Protein AF-A0A2T0QUG2-F1 (afdb_monomer)

Solvent-accessible surface area (backbone atoms only — not comparable to full-atom values): 11241 Å² total; per-residue (Å²): 122,69,72,63,56,52,55,52,49,52,50,51,52,54,43,52,52,50,13,52,53,50,7,47,55,50,29,53,58,55,69,72,46,97,63,80,81,54,68,71,57,54,54,50,51,52,50,52,26,56,75,70,70,45,58,83,54,71,43,77,72,49,44,53,53,51,48,46,51,48,48,20,52,52,41,17,50,52,46,36,54,31,54,54,49,47,50,57,48,51,55,50,41,55,51,23,66,72,66,78,45,80,74,71,78,79,57,68,65,41,54,49,48,51,51,49,51,50,39,49,54,24,41,52,51,22,47,55,57,48,53,64,53,68,76,44,96,69,82,76,56,68,66,61,55,49,54,50,52,51,55,35,60,77,67,70,66,79,90,65,93,66,57,65,64,55,48,53,54,50,50,50,54,51,51,37,53,50,40,23,50,53,46,30,50,51,51,52,52,48,52,53,49,53,51,50,52,57,54,61,76,73,110

Radius of gyration: 23.04 Å; Cα contacts (8 Å, |Δi|>4): 105; chains: 1; bounding box: 72×36×63 Å

Secondary structure (DSSP, 8-state):
-HHHHHHHHHHHHHHHHHHHHHHHHHHHHHHTS--PPPHHHHHHHHHHHHHHT-GGG-SHHHHHHHHHHHHHHHHHHHHHHHHHHHHHHHHHHHHHHHTTPPPPPPPHHHHHHHHHHHHHHHHHHHHHHHHHHHTS-----HHHHHHHHHHHHHTT----TTHHHHHHHHHHHHHHHHHHHHHHHHHHHHHHHHHHHHHHTT-

Mean predicted aligned error: 13.48 Å

Sequence (203 aa):
MKKQHVLSAVFIVTSVVGSVIGGWYLACLFGLLPLEMPRCVDLFIRLALSVTGNDELANPDDMEILALLLYWAVATLLIAVTLFGYKRWLVRYRTAKKNDEAIPKLPLLVKFDVCLLALLVSADLGWWLLSLFLTYPYKIPGAVRAAFGFCQSVRGKWGGADRCDDLGFFALNLYWAIATLCVGALLILCCISASRILLRKMS

pLDDT: mean 72.55, std 10.37, range [43.94, 94.12]

Foldseek 3Di:
DPPVVVVVVVLLVCQLVVLLVQLLVVLVVVVPDPDDDDPVLLVVVCVVCVVVVNNVCNDPVSSVVVSSVVSSVVSSVLSSVLSVQVVVLVVQQVVCVVVVHDRDDRPPSNVVSVLVVQLVVQLVVLVVVLVVVVVDPDDDDVVLVVVVVVVVVVVVDDDDPCVPVVSVVSSSVVSSVVSSVVSSVVVVVVVVVVVVVVVVVVD

Structure (mmCIF, N/CA/C/O backbone):
data_AF-A0A2T0QUG2-F1
#
_entry.id   AF-A0A2T0QUG2-F1
#
loop_
_atom_site.group_PDB
_atom_site.id
_atom_site.type_symbol
_atom_site.label_atom_id
_atom_site.label_alt_id
_atom_site.label_comp_id
_atom_site.label_asym_id
_atom_site.label_entity_id
_atom_site.label_seq_id
_atom_site.pdbx_PDB_ins_code
_atom_site.Cartn_x
_atom_site.Cartn_y
_atom_site.Cartn_z
_atom_site.occupancy
_atom_site.B_iso_or_equiv
_atom_site.auth_seq_id
_atom_site.auth_comp_id
_atom_site.auth_asym_id
_atom_site.auth_atom_id
_atom_site.pdbx_PDB_model_num
ATOM 1 N N . MET A 1 1 ? -34.404 -0.018 13.519 1.00 53.59 1 MET A N 1
ATOM 2 C CA . MET A 1 1 ? -33.618 -0.673 12.442 1.00 53.59 1 MET A CA 1
ATOM 3 C C . MET A 1 1 ? -32.883 0.282 11.484 1.00 53.59 1 MET A C 1
ATOM 5 O O . MET A 1 1 ? -31.790 -0.071 11.075 1.00 53.59 1 MET A O 1
ATOM 9 N N . LYS A 1 2 ? -33.358 1.499 11.152 1.00 65.00 2 LYS A N 1
ATOM 10 C CA . LYS A 1 2 ? -32.704 2.362 10.128 1.00 65.00 2 LYS A CA 1
ATOM 11 C C . LYS A 1 2 ? -31.285 2.885 10.456 1.00 65.00 2 LYS A C 1
ATOM 13 O O . LYS A 1 2 ? -30.446 2.934 9.564 1.00 65.00 2 LYS A O 1
ATOM 18 N N . LYS A 1 3 ? -30.974 3.234 11.713 1.00 72.94 3 LYS A N 1
ATOM 19 C CA . LYS A 1 3 ? -29.682 3.875 12.070 1.00 72.94 3 LYS A CA 1
ATOM 20 C C . LYS A 1 3 ? -28.449 2.982 11.848 1.00 72.94 3 LYS A C 1
ATOM 22 O O . LYS A 1 3 ? -27.399 3.484 11.468 1.00 72.94 3 LYS A O 1
ATOM 27 N N . GLN A 1 4 ? -28.569 1.669 12.049 1.00 73.62 4 GLN A N 1
ATOM 28 C CA . GLN A 1 4 ? -27.431 0.744 11.964 1.00 73.62 4 GLN A CA 1
ATOM 29 C C . GLN A 1 4 ? -27.005 0.462 10.512 1.00 73.62 4 GLN A C 1
ATOM 31 O O . GLN A 1 4 ? -25.812 0.355 10.232 1.00 73.62 4 GLN A O 1
ATOM 36 N N . HIS A 1 5 ? -27.963 0.422 9.579 1.00 76.56 5 HIS A N 1
ATOM 37 C CA . HIS A 1 5 ? -27.676 0.292 8.147 1.00 76.56 5 HIS A CA 1
ATOM 38 C C . HIS A 1 5 ? -27.023 1.555 7.581 1.00 76.56 5 HIS A C 1
ATOM 40 O O . HIS A 1 5 ? -26.037 1.444 6.859 1.00 76.56 5 HIS A O 1
ATOM 46 N N . VAL A 1 6 ? -27.498 2.741 7.981 1.00 78.62 6 VAL A N 1
ATOM 47 C CA . VAL A 1 6 ? -26.889 4.023 7.583 1.00 78.62 6 VAL A CA 1
ATOM 48 C C . VAL A 1 6 ? -25.446 4.116 8.080 1.00 78.62 6 VAL A C 1
ATOM 50 O O . VAL A 1 6 ? -24.552 4.424 7.299 1.00 78.62 6 VAL A O 1
ATOM 53 N N . LEU A 1 7 ? -25.184 3.764 9.343 1.00 77.06 7 LEU A N 1
ATOM 54 C CA . LEU A 1 7 ? -23.825 3.789 9.892 1.00 77.06 7 LEU A CA 1
ATOM 55 C C . LEU A 1 7 ? -22.884 2.813 9.165 1.00 77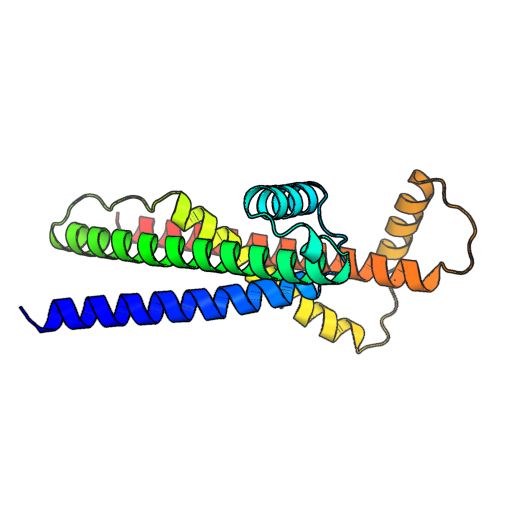.06 7 LEU A C 1
ATOM 57 O O . LEU A 1 7 ? -21.715 3.117 8.935 1.00 77.06 7 LEU A O 1
ATOM 61 N N . SER A 1 8 ? -23.388 1.632 8.788 1.00 75.44 8 SER A N 1
ATOM 62 C CA . SER A 1 8 ? -22.590 0.663 8.036 1.00 75.44 8 SER A CA 1
ATOM 63 C C . SER A 1 8 ? -22.314 1.130 6.607 1.00 75.44 8 SER A C 1
ATOM 65 O O . SER A 1 8 ? -21.198 0.929 6.135 1.00 75.44 8 SER A O 1
ATOM 67 N N . ALA A 1 9 ? -23.288 1.761 5.946 1.00 77.31 9 ALA A N 1
ATOM 68 C CA . A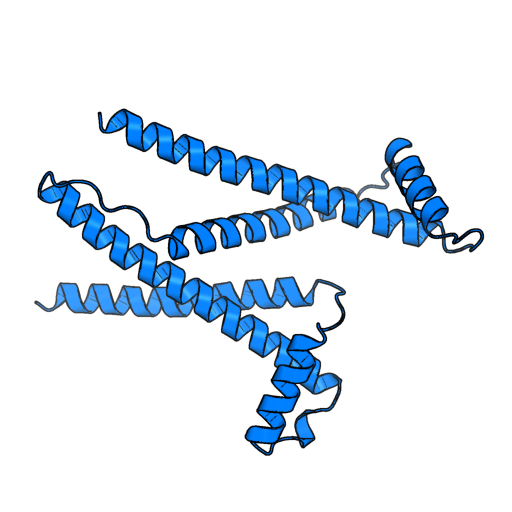LA A 1 9 ? -23.125 2.310 4.604 1.00 77.31 9 ALA A CA 1
ATOM 69 C C . ALA A 1 9 ? -22.101 3.451 4.589 1.00 77.31 9 ALA A C 1
ATOM 71 O O . ALA A 1 9 ? -21.166 3.409 3.796 1.00 77.31 9 ALA A O 1
ATOM 72 N N . VAL A 1 10 ? -22.203 4.401 5.527 1.00 80.12 10 VAL A N 1
ATOM 73 C CA . VAL A 1 10 ? -21.223 5.489 5.682 1.00 80.12 10 VAL A CA 1
ATOM 74 C C . VAL A 1 10 ? -19.824 4.922 5.888 1.00 80.12 10 VAL A C 1
ATOM 76 O O . VAL A 1 10 ? -18.903 5.318 5.189 1.00 80.12 10 VAL A O 1
ATOM 79 N N . PHE A 1 11 ? -19.663 3.931 6.770 1.00 76.31 11 PHE A N 1
ATOM 80 C CA . PHE A 1 11 ? -18.359 3.306 6.978 1.00 76.31 11 PHE A CA 1
ATOM 81 C C . PHE A 1 11 ? -17.799 2.665 5.702 1.00 76.31 11 PHE A C 1
ATOM 83 O O . PHE A 1 11 ? -16.606 2.790 5.436 1.00 76.31 11 PHE A O 1
ATOM 90 N N . ILE A 1 12 ? -18.634 1.957 4.931 1.00 77.19 12 ILE A N 1
ATOM 91 C CA . ILE A 1 12 ? -18.207 1.338 3.669 1.00 77.19 12 ILE A CA 1
ATOM 92 C C . ILE A 1 12 ? -17.729 2.420 2.705 1.00 77.19 12 ILE A C 1
ATOM 94 O O . ILE A 1 12 ? -16.622 2.311 2.192 1.00 77.19 12 ILE A O 1
ATOM 98 N N . VAL A 1 13 ? -18.512 3.486 2.529 1.00 78.06 13 VAL A N 1
ATOM 99 C CA . VAL A 1 13 ? -18.155 4.601 1.647 1.00 78.06 13 VAL A CA 1
ATOM 100 C C . VAL A 1 13 ? -16.850 5.252 2.100 1.00 78.06 13 VAL A C 1
ATOM 102 O O . VAL A 1 13 ? -15.927 5.366 1.303 1.00 78.06 13 VAL A O 1
ATOM 105 N N . THR A 1 14 ? -16.710 5.596 3.383 1.00 74.81 14 THR A N 1
ATOM 106 C CA . THR A 1 14 ? -15.469 6.178 3.916 1.00 74.81 14 THR A CA 1
ATOM 107 C C . THR A 1 14 ? -14.274 5.236 3.763 1.00 74.81 14 THR A C 1
ATOM 109 O O . THR A 1 14 ? -13.175 5.699 3.481 1.00 74.81 14 THR A O 1
ATOM 112 N N . SER A 1 15 ? -14.469 3.920 3.902 1.00 75.06 15 SER A N 1
ATOM 113 C CA . SER A 1 15 ? -13.388 2.939 3.728 1.00 75.06 15 SER A CA 1
ATOM 114 C C . SER A 1 15 ? -12.960 2.812 2.273 1.00 75.06 15 SER A C 1
ATOM 116 O O . SER A 1 15 ? -11.768 2.733 2.006 1.00 75.06 15 SER A O 1
ATOM 118 N N . VAL A 1 16 ? -13.913 2.812 1.339 1.00 77.81 16 VAL A N 1
ATOM 119 C CA . VAL A 1 16 ? -13.632 2.774 -0.102 1.00 77.81 16 VAL A CA 1
ATOM 120 C C . VAL A 1 16 ? -12.912 4.050 -0.521 1.00 77.81 16 VAL A C 1
ATOM 122 O O . VAL A 1 16 ? -11.852 3.975 -1.128 1.00 77.81 16 VAL A O 1
ATOM 125 N N . VAL A 1 17 ? -13.428 5.215 -0.126 1.00 76.81 17 VAL A N 1
ATOM 126 C CA . VAL A 1 17 ? -12.800 6.509 -0.421 1.00 76.81 17 VAL A CA 1
ATOM 127 C C . VAL A 1 17 ? -11.401 6.589 0.196 1.00 76.81 17 VAL A C 1
ATOM 129 O O . VAL A 1 17 ? -10.449 6.954 -0.487 1.00 76.81 17 VAL A O 1
ATOM 132 N N . GLY A 1 18 ? -11.246 6.187 1.460 1.00 73.31 18 GLY A N 1
ATOM 133 C CA . GLY A 1 18 ? -9.948 6.162 2.135 1.00 73.31 18 GLY A CA 1
ATOM 134 C C . GLY A 1 18 ? -8.955 5.191 1.492 1.00 73.31 18 GLY A C 1
ATOM 135 O O . GLY A 1 18 ? -7.779 5.517 1.374 1.00 73.31 18 GLY A O 1
ATOM 136 N N . SER A 1 19 ? -9.424 4.031 1.028 1.00 76.69 19 SER A N 1
ATOM 137 C CA . SER A 1 19 ? -8.619 3.058 0.285 1.00 76.69 19 SER A CA 1
ATOM 138 C C . SER A 1 19 ? -8.159 3.617 -1.059 1.00 76.69 19 SER A C 1
ATOM 140 O O . SER A 1 19 ? -6.973 3.533 -1.354 1.00 76.69 19 SER A O 1
ATOM 142 N N . VAL A 1 20 ? -9.054 4.248 -1.823 1.00 76.44 20 VAL A N 1
ATOM 143 C CA . VAL A 1 20 ? -8.751 4.879 -3.115 1.00 76.44 20 VAL A CA 1
ATOM 144 C C . VAL A 1 20 ? -7.692 5.973 -2.970 1.00 76.44 20 VAL A C 1
ATOM 146 O O . VAL A 1 20 ? -6.700 5.971 -3.699 1.00 76.44 20 VAL A O 1
ATOM 149 N N . ILE A 1 21 ? -7.870 6.867 -1.992 1.00 75.00 21 ILE A N 1
ATOM 150 C CA . ILE A 1 21 ? -6.927 7.958 -1.707 1.00 75.00 21 ILE A CA 1
ATOM 151 C C . ILE A 1 21 ? -5.591 7.400 -1.199 1.00 75.00 21 ILE A C 1
ATOM 153 O O . ILE A 1 21 ? -4.532 7.811 -1.667 1.00 75.00 21 ILE A O 1
ATOM 157 N N . GLY A 1 22 ? -5.625 6.445 -0.265 1.00 73.00 22 GLY A N 1
ATOM 158 C CA . GLY A 1 22 ? -4.416 5.829 0.283 1.00 73.00 22 GLY A CA 1
ATOM 159 C C . GLY A 1 22 ? -3.629 5.047 -0.767 1.00 73.00 22 GLY A C 1
ATOM 160 O O . GLY A 1 22 ? -2.406 5.143 -0.819 1.00 73.00 22 GLY A O 1
ATOM 161 N N . GLY A 1 23 ? -4.323 4.326 -1.649 1.00 74.81 23 GLY A N 1
ATOM 162 C CA . GLY A 1 23 ? -3.702 3.622 -2.763 1.00 74.81 23 GLY A CA 1
ATOM 163 C C . GLY A 1 23 ? -3.106 4.582 -3.786 1.00 74.81 23 GLY A C 1
ATOM 164 O O . GLY A 1 23 ? -2.030 4.301 -4.303 1.00 74.81 23 GLY A O 1
ATOM 165 N N . TRP A 1 24 ? -3.750 5.730 -4.040 1.00 77.75 24 TRP A N 1
ATOM 166 C CA . TRP A 1 24 ? -3.198 6.782 -4.904 1.00 77.75 24 TRP A CA 1
ATOM 167 C C . TRP A 1 24 ? -1.883 7.320 -4.350 1.00 77.75 24 TRP A C 1
ATOM 169 O O . TRP A 1 24 ? -0.888 7.367 -5.065 1.00 77.75 24 TRP A O 1
ATOM 179 N N . TYR A 1 25 ? -1.852 7.638 -3.055 1.00 73.88 25 TYR A N 1
ATOM 180 C CA . TYR A 1 25 ? -0.635 8.107 -2.398 1.00 73.88 25 TYR A CA 1
ATOM 181 C C . TYR A 1 25 ? 0.494 7.069 -2.473 1.00 73.88 25 TYR A C 1
ATOM 183 O O . TYR A 1 25 ? 1.625 7.415 -2.805 1.00 73.88 25 TYR A O 1
ATOM 191 N N . LEU A 1 26 ? 0.175 5.788 -2.242 1.00 71.75 26 LEU A N 1
ATOM 192 C CA . LEU A 1 26 ? 1.125 4.685 -2.416 1.00 71.75 26 LEU A CA 1
ATOM 193 C C . LEU A 1 26 ? 1.665 4.618 -3.848 1.00 71.75 26 LEU A C 1
ATOM 195 O O . LEU A 1 26 ? 2.870 4.496 -4.036 1.00 71.75 26 LEU A O 1
ATOM 199 N N . ALA A 1 27 ? 0.788 4.686 -4.849 1.00 76.25 27 ALA A N 1
ATOM 200 C CA . ALA A 1 27 ? 1.179 4.593 -6.251 1.00 76.25 27 ALA A CA 1
ATOM 201 C C . ALA A 1 27 ? 2.087 5.760 -6.663 1.00 76.25 27 ALA A C 1
ATOM 203 O O . ALA A 1 27 ? 3.117 5.532 -7.290 1.00 76.25 27 ALA A O 1
ATOM 204 N N . CYS A 1 28 ? 1.771 6.989 -6.240 1.00 74.50 28 CYS A N 1
ATOM 205 C CA . CYS A 1 28 ? 2.643 8.145 -6.452 1.00 74.50 28 CYS A CA 1
ATOM 206 C C . CYS A 1 28 ? 4.010 7.961 -5.784 1.00 74.50 28 CYS A C 1
ATOM 208 O O . CYS A 1 28 ? 5.029 8.277 -6.388 1.00 74.50 28 CYS A O 1
ATOM 210 N N . LEU A 1 29 ? 4.042 7.416 -4.565 1.00 70.25 29 LEU A N 1
ATOM 211 C CA . LEU A 1 29 ? 5.291 7.131 -3.861 1.00 70.25 29 LEU A CA 1
ATOM 212 C C . LEU A 1 29 ? 6.143 6.092 -4.603 1.00 70.25 29 LEU A C 1
ATOM 214 O O . LEU A 1 29 ? 7.357 6.247 -4.688 1.00 70.25 29 LEU A O 1
ATOM 218 N N . PHE A 1 30 ? 5.512 5.074 -5.194 1.00 70.62 30 PHE A N 1
ATOM 219 C CA . PHE A 1 30 ? 6.199 4.119 -6.064 1.00 70.62 30 PHE A CA 1
ATOM 220 C C . PHE A 1 30 ? 6.713 4.757 -7.358 1.00 70.62 30 PHE A C 1
ATOM 222 O O . PHE A 1 30 ? 7.826 4.445 -7.765 1.00 70.62 30 PHE A O 1
ATOM 229 N N . GLY A 1 31 ? 5.957 5.675 -7.967 1.00 71.06 31 GLY A N 1
ATOM 230 C CA . GLY A 1 31 ? 6.384 6.399 -9.171 1.00 71.06 31 GLY A CA 1
ATOM 231 C C . GLY A 1 31 ? 7.568 7.349 -8.951 1.00 71.06 31 GLY A C 1
ATOM 232 O O . GLY A 1 31 ? 8.259 7.698 -9.900 1.00 71.06 31 GLY A O 1
ATOM 233 N N . LEU A 1 32 ? 7.839 7.755 -7.706 1.00 70.00 32 LEU A N 1
ATOM 234 C CA . LEU A 1 32 ? 9.012 8.567 -7.357 1.00 70.00 32 LEU A CA 1
ATOM 235 C C . LEU A 1 32 ? 10.297 7.740 -7.202 1.00 70.00 32 LEU A C 1
ATOM 237 O O . LEU A 1 32 ? 11.387 8.311 -7.136 1.00 70.00 32 LEU A O 1
ATOM 241 N N . LEU A 1 33 ? 10.191 6.412 -7.115 1.00 66.19 33 LEU A N 1
ATOM 242 C CA . LEU A 1 33 ? 11.354 5.539 -7.024 1.00 66.19 33 LEU A CA 1
ATOM 243 C C . LEU A 1 33 ? 11.908 5.304 -8.439 1.00 66.19 33 LEU A C 1
ATOM 245 O O . LEU A 1 33 ? 11.167 4.822 -9.293 1.00 66.19 33 LEU A O 1
ATOM 249 N N . PRO A 1 34 ? 13.203 5.572 -8.702 1.00 64.06 34 PRO A N 1
ATOM 250 C CA . PRO A 1 34 ? 13.837 5.312 -9.995 1.00 64.06 34 PRO A CA 1
ATOM 251 C C . PRO A 1 34 ? 14.133 3.811 -10.145 1.00 64.06 34 PRO A C 1
ATOM 253 O O . PRO A 1 34 ? 15.285 3.380 -10.204 1.00 64.06 34 PRO A O 1
ATOM 256 N N . LEU A 1 35 ? 13.084 2.995 -10.106 1.00 67.31 35 LEU A N 1
ATOM 257 C CA . LEU A 1 35 ? 13.148 1.549 -10.236 1.00 67.31 35 LEU A CA 1
ATOM 258 C C . LEU A 1 35 ? 12.623 1.161 -11.611 1.00 67.31 35 LEU A C 1
ATOM 260 O O . LEU A 1 35 ? 11.492 1.480 -11.966 1.00 67.31 35 LEU A O 1
ATOM 264 N N . GLU A 1 36 ? 13.438 0.428 -12.366 1.00 75.94 36 GLU A N 1
ATOM 265 C CA . GLU A 1 36 ? 12.964 -0.231 -13.579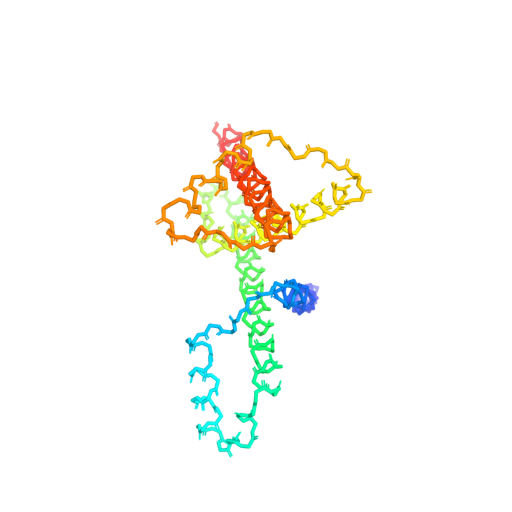 1.00 75.94 36 GLU A CA 1
ATOM 266 C C . GLU A 1 36 ? 11.804 -1.176 -13.244 1.00 75.94 36 GLU A C 1
ATOM 268 O O . GLU A 1 36 ? 11.799 -1.854 -12.207 1.00 75.94 36 GLU A O 1
ATOM 273 N N . MET A 1 37 ? 10.817 -1.230 -14.140 1.00 79.88 37 MET A N 1
ATOM 274 C CA . MET A 1 37 ? 9.642 -2.070 -13.966 1.00 79.88 37 MET A CA 1
ATOM 275 C C . MET A 1 37 ? 10.052 -3.543 -13.784 1.00 79.88 37 MET A C 1
ATOM 277 O O . MET A 1 37 ? 10.747 -4.103 -14.637 1.00 79.88 37 MET A O 1
ATOM 281 N N . PRO A 1 38 ? 9.623 -4.220 -12.702 1.00 76.25 38 PRO A N 1
ATOM 282 C CA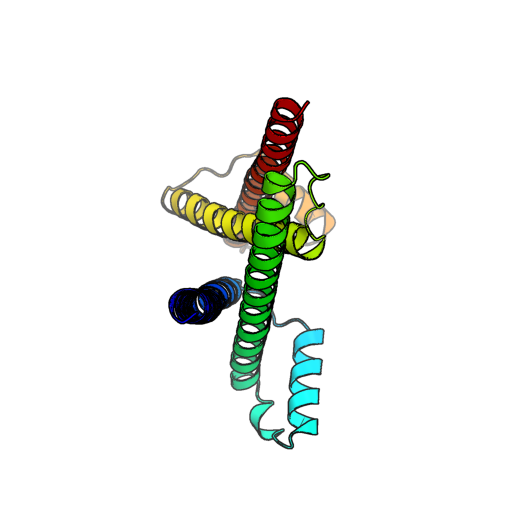 . PRO A 1 38 ? 9.959 -5.617 -12.484 1.00 76.25 38 PRO A CA 1
ATOM 283 C C . PRO A 1 38 ? 9.475 -6.501 -13.638 1.00 76.25 38 PRO A C 1
ATOM 285 O O . PRO A 1 38 ? 8.313 -6.443 -14.038 1.00 76.25 38 PRO A O 1
ATOM 288 N N . ARG A 1 39 ? 10.338 -7.411 -14.104 1.00 76.38 39 ARG A N 1
ATOM 289 C CA . ARG A 1 39 ? 10.042 -8.347 -15.209 1.00 76.38 39 ARG A CA 1
ATOM 290 C C . ARG A 1 39 ? 8.741 -9.137 -15.029 1.00 76.38 39 ARG A C 1
ATOM 292 O O . ARG A 1 39 ? 8.053 -9.431 -15.998 1.00 76.38 39 ARG A O 1
ATOM 299 N N . CYS A 1 40 ? 8.402 -9.494 -13.790 1.00 65.44 40 CYS A N 1
ATOM 300 C CA . CYS A 1 40 ? 7.170 -10.223 -13.486 1.00 65.44 40 CYS A CA 1
ATOM 301 C C . CYS A 1 40 ? 5.914 -9.383 -13.762 1.00 65.44 40 CYS A C 1
ATOM 303 O O . CYS A 1 40 ? 4.905 -9.925 -14.201 1.00 65.44 40 CYS A O 1
ATOM 305 N N . VAL A 1 41 ? 5.981 -8.074 -13.502 1.00 80.00 41 VAL A N 1
ATOM 306 C CA . VAL A 1 41 ? 4.879 -7.133 -13.739 1.00 80.00 41 VAL A CA 1
ATOM 307 C C . VAL A 1 41 ? 4.704 -6.904 -15.239 1.00 80.00 41 VAL A C 1
ATOM 309 O O . VAL A 1 41 ? 3.581 -6.968 -15.725 1.00 80.00 41 VAL A O 1
ATOM 312 N N . ASP A 1 42 ? 5.808 -6.764 -15.980 1.00 85.31 42 ASP A N 1
ATOM 313 C CA . ASP A 1 42 ? 5.801 -6.670 -17.450 1.00 85.31 42 ASP A CA 1
ATOM 314 C C . ASP A 1 42 ? 5.099 -7.861 -18.097 1.00 85.31 42 ASP A C 1
ATOM 316 O O . ASP A 1 42 ? 4.135 -7.696 -18.843 1.00 85.31 42 ASP A O 1
ATOM 320 N N . LEU A 1 43 ? 5.528 -9.074 -17.740 1.00 84.94 43 LEU A N 1
ATOM 321 C CA . LEU A 1 43 ? 4.934 -10.303 -18.257 1.00 84.94 43 LEU A CA 1
ATOM 322 C C . LEU A 1 43 ? 3.451 -10.421 -17.899 1.00 84.94 43 LEU A C 1
ATOM 324 O O . LEU A 1 43 ? 2.658 -10.853 -18.732 1.00 84.94 43 LEU A O 1
ATOM 328 N N . PHE A 1 44 ? 3.067 -10.035 -16.680 1.00 87.38 44 PHE A N 1
ATOM 329 C CA . PHE A 1 44 ? 1.673 -10.080 -16.247 1.00 87.38 44 PHE A CA 1
ATOM 330 C C . PHE A 1 44 ? 0.791 -9.116 -17.047 1.00 87.38 44 PHE A C 1
ATOM 332 O O . PHE A 1 44 ? -0.272 -9.521 -17.513 1.00 87.38 44 PHE A O 1
ATOM 339 N N . ILE A 1 45 ? 1.231 -7.869 -17.243 1.00 89.38 45 ILE A N 1
ATOM 340 C CA . ILE A 1 45 ? 0.475 -6.868 -18.007 1.00 89.38 45 ILE A CA 1
ATOM 341 C C . ILE A 1 45 ? 0.374 -7.295 -19.471 1.00 89.38 45 ILE A C 1
ATOM 343 O O . ILE A 1 45 ? -0.726 -7.315 -20.011 1.00 89.38 45 ILE A O 1
ATOM 347 N N . ARG A 1 46 ? 1.474 -7.737 -20.094 1.00 91.75 46 ARG A N 1
ATOM 348 C CA . ARG A 1 46 ? 1.456 -8.247 -21.478 1.00 91.75 46 ARG A CA 1
ATOM 349 C C . ARG A 1 46 ? 0.525 -9.445 -21.643 1.00 91.75 46 ARG A C 1
ATOM 351 O O . ARG A 1 46 ? -0.177 -9.538 -22.641 1.00 91.75 46 ARG A O 1
ATOM 358 N N . LEU A 1 47 ? 0.487 -10.347 -20.662 1.00 89.81 47 LEU A N 1
ATOM 359 C CA . LEU A 1 47 ? -0.442 -11.476 -20.668 1.00 89.81 47 LEU A CA 1
ATOM 360 C C . LEU A 1 47 ? -1.896 -11.019 -20.496 1.00 89.81 47 LEU A C 1
ATOM 362 O O . LEU A 1 47 ? -2.785 -11.543 -21.156 1.00 89.81 47 LEU A O 1
ATOM 366 N N . ALA A 1 48 ? -2.159 -10.036 -19.637 1.00 90.19 48 ALA A N 1
ATOM 367 C CA . ALA A 1 48 ? -3.498 -9.472 -19.492 1.00 90.19 48 ALA A CA 1
ATOM 368 C C . ALA A 1 48 ? -3.957 -8.754 -20.775 1.00 90.19 48 ALA A C 1
ATOM 370 O O . ALA A 1 48 ? -5.113 -8.891 -21.179 1.00 90.19 48 ALA A O 1
ATOM 371 N N . LEU A 1 49 ? -3.057 -8.031 -21.446 1.00 92.50 49 LEU A N 1
ATOM 372 C CA . LEU A 1 49 ? -3.334 -7.367 -22.720 1.00 92.50 49 LEU A CA 1
ATOM 373 C C . LEU A 1 49 ? -3.613 -8.379 -23.833 1.00 92.50 49 LEU A C 1
ATOM 375 O O . LEU A 1 49 ? -4.629 -8.245 -24.511 1.00 92.50 49 LEU A O 1
ATOM 379 N N . SER A 1 50 ? -2.813 -9.442 -23.942 1.00 93.19 50 SER A N 1
ATOM 380 C CA . SER A 1 50 ? -3.028 -10.479 -24.958 1.00 93.19 50 SER A CA 1
ATOM 381 C C . SER A 1 50 ? -4.324 -11.256 -24.743 1.00 93.19 50 SER A C 1
ATOM 383 O O . SER A 1 50 ? -5.044 -11.550 -25.694 1.00 93.19 50 SER A O 1
ATOM 385 N N . VAL A 1 51 ? -4.693 -11.525 -23.486 1.00 94.12 51 VAL A N 1
ATOM 386 C CA . VAL A 1 51 ? -5.975 -12.165 -23.148 1.00 94.12 51 VAL A CA 1
ATOM 387 C C . VAL A 1 51 ? -7.165 -11.247 -23.441 1.00 94.12 51 VAL A C 1
ATOM 389 O O . VAL A 1 51 ? -8.229 -11.730 -23.823 1.00 94.12 51 VAL A O 1
ATOM 392 N N . THR A 1 52 ? -7.009 -9.933 -23.269 1.00 93.19 52 THR A N 1
ATOM 393 C CA . THR A 1 52 ? -8.075 -8.954 -23.547 1.00 93.19 52 THR A CA 1
ATOM 394 C C . THR A 1 52 ? -8.104 -8.479 -25.000 1.00 93.19 52 THR A C 1
ATOM 396 O O . THR A 1 52 ? -9.044 -7.782 -25.377 1.00 93.19 52 THR A O 1
ATOM 399 N N . GLY A 1 53 ? -7.124 -8.886 -25.813 1.00 94.00 53 GLY A N 1
ATOM 400 C CA . GLY A 1 53 ? -6.998 -8.517 -27.222 1.00 94.00 53 GLY A CA 1
ATOM 401 C C . GLY A 1 53 ? -6.508 -7.087 -27.463 1.00 94.00 53 GLY A C 1
ATOM 402 O O . GLY A 1 53 ? -6.701 -6.574 -28.558 1.00 94.00 53 GLY A O 1
ATOM 403 N N . ASN A 1 54 ? -5.891 -6.444 -26.466 1.00 92.94 54 ASN A N 1
ATOM 404 C CA . ASN A 1 54 ? -5.425 -5.052 -26.534 1.00 92.94 54 ASN A CA 1
ATOM 405 C C . ASN A 1 54 ? -3.891 -4.970 -26.637 1.00 92.94 54 ASN A C 1
ATOM 407 O O . ASN A 1 54 ? -3.249 -4.198 -25.924 1.00 92.94 54 ASN A O 1
ATOM 411 N N . ASP A 1 55 ? -3.283 -5.788 -27.500 1.00 92.12 55 ASP A N 1
ATOM 412 C CA . ASP A 1 55 ? -1.820 -5.854 -27.667 1.00 92.12 55 ASP A CA 1
ATOM 413 C C . ASP A 1 55 ? -1.199 -4.522 -28.135 1.00 92.12 55 ASP A C 1
ATOM 415 O O . ASP A 1 55 ? -0.011 -4.274 -27.937 1.00 92.12 55 ASP A O 1
ATOM 419 N N . GLU A 1 56 ? -2.007 -3.634 -28.711 1.00 90.88 56 GLU A N 1
ATOM 420 C CA . GLU A 1 56 ? -1.641 -2.268 -29.106 1.00 90.88 56 GLU A CA 1
ATOM 421 C C . GLU A 1 56 ? -1.165 -1.377 -27.945 1.00 90.88 56 GLU A C 1
ATOM 423 O O . GLU A 1 56 ? -0.348 -0.484 -28.163 1.00 90.88 56 GLU A O 1
ATOM 428 N N . LEU A 1 57 ? -1.598 -1.668 -26.712 1.00 87.94 57 LEU A N 1
ATOM 429 C CA . LEU A 1 57 ? -1.166 -0.977 -25.488 1.00 87.94 57 LEU A CA 1
ATOM 430 C C . LEU A 1 57 ? 0.174 -1.506 -24.940 1.00 87.94 57 LEU A C 1
ATOM 432 O O . LEU A 1 57 ? 0.638 -1.060 -23.896 1.00 87.94 57 LEU A O 1
ATOM 436 N N . ALA A 1 58 ? 0.820 -2.470 -25.608 1.00 89.44 58 ALA A N 1
ATOM 437 C CA . ALA A 1 58 ? 2.081 -3.065 -25.152 1.00 89.44 58 ALA A CA 1
ATOM 438 C C . ALA A 1 58 ? 3.334 -2.241 -25.530 1.00 89.44 58 ALA A C 1
ATOM 440 O O . ALA A 1 58 ? 4.443 -2.793 -25.621 1.00 89.44 58 ALA A O 1
ATOM 441 N N . ASN A 1 59 ? 3.161 -0.939 -25.775 1.00 92.31 59 ASN A N 1
ATOM 442 C CA . ASN A 1 59 ? 4.245 0.011 -26.009 1.00 92.31 59 ASN A CA 1
ATOM 443 C C . ASN A 1 59 ? 4.882 0.441 -24.661 1.00 92.31 59 ASN A C 1
ATOM 445 O O . ASN A 1 59 ? 4.257 0.290 -23.612 1.00 92.31 59 ASN A O 1
ATOM 449 N N . PRO A 1 60 ? 6.147 0.896 -24.636 1.00 86.38 60 PRO A N 1
ATOM 450 C CA . PRO A 1 60 ? 6.851 1.165 -23.379 1.00 86.38 60 PRO A CA 1
ATOM 451 C C . PRO A 1 60 ? 6.192 2.259 -22.522 1.00 86.38 60 PRO A C 1
ATOM 453 O O . PRO A 1 60 ? 6.167 2.111 -21.302 1.00 86.38 60 PRO A O 1
ATOM 456 N N . ASP A 1 61 ? 5.623 3.294 -23.144 1.00 87.12 61 ASP A N 1
ATOM 457 C CA . ASP A 1 61 ? 5.005 4.423 -22.438 1.00 87.12 61 ASP A CA 1
ATOM 458 C C . ASP A 1 61 ? 3.687 4.008 -21.748 1.00 87.12 61 ASP A C 1
ATOM 460 O O . ASP A 1 61 ? 3.457 4.306 -20.575 1.00 87.12 61 ASP A O 1
ATOM 464 N N . ASP A 1 62 ? 2.838 3.240 -22.434 1.00 90.56 62 ASP A N 1
ATOM 465 C CA . ASP A 1 62 ? 1.568 2.739 -21.899 1.00 90.56 62 ASP A CA 1
ATOM 466 C C . ASP A 1 62 ? 1.791 1.662 -20.835 1.00 90.56 62 ASP A C 1
ATOM 468 O O . ASP A 1 62 ? 1.060 1.603 -19.843 1.00 90.56 62 ASP A O 1
ATOM 472 N N . MET A 1 63 ? 2.820 0.827 -21.000 1.00 88.69 63 MET A N 1
ATOM 473 C CA . MET A 1 63 ? 3.190 -0.198 -20.021 1.00 88.69 63 MET A CA 1
ATOM 474 C C . MET A 1 63 ? 3.577 0.413 -18.667 1.00 88.69 63 MET A C 1
ATOM 476 O O . MET A 1 63 ? 3.236 -0.160 -17.630 1.00 88.69 63 MET A O 1
ATOM 480 N N . GLU A 1 64 ? 4.225 1.583 -18.653 1.00 85.50 64 GLU A N 1
ATOM 481 C CA . GLU A 1 64 ? 4.534 2.317 -17.420 1.00 85.50 64 GLU A CA 1
ATOM 482 C C . GLU A 1 64 ? 3.252 2.779 -16.708 1.00 85.50 64 GLU A C 1
ATOM 484 O O . GLU A 1 64 ? 3.069 2.532 -15.510 1.00 85.50 64 GLU A O 1
ATOM 489 N N . ILE A 1 65 ? 2.316 3.374 -17.455 1.00 88.06 65 ILE A N 1
ATOM 490 C CA . ILE A 1 65 ? 1.027 3.832 -16.917 1.00 88.06 65 ILE A CA 1
ATOM 491 C C . ILE A 1 65 ? 0.189 2.645 -16.421 1.00 88.06 65 ILE A C 1
ATOM 493 O O . ILE A 1 65 ? -0.402 2.706 -15.340 1.00 88.06 65 ILE A O 1
ATOM 497 N N . LEU A 1 66 ? 0.158 1.542 -17.171 1.00 88.62 66 LEU A N 1
ATOM 498 C CA . LEU A 1 66 ? -0.529 0.305 -16.795 1.00 88.62 66 LEU A CA 1
ATOM 499 C C . LEU A 1 66 ? 0.059 -0.309 -15.523 1.00 88.62 66 LEU A C 1
ATOM 501 O O . LEU A 1 66 ? -0.693 -0.783 -14.670 1.00 88.62 66 LEU A O 1
ATOM 505 N N . ALA A 1 67 ? 1.381 -0.274 -15.357 1.00 86.38 67 ALA A N 1
ATOM 506 C CA . ALA A 1 67 ? 2.029 -0.734 -14.135 1.00 86.38 67 ALA A CA 1
ATOM 507 C C . ALA A 1 67 ? 1.678 0.154 -12.942 1.00 86.38 67 ALA A C 1
ATOM 509 O O . ALA A 1 67 ? 1.320 -0.368 -11.885 1.00 86.38 67 ALA A O 1
ATOM 510 N N . LEU A 1 68 ? 1.692 1.478 -13.115 1.00 83.81 68 LEU A N 1
ATOM 511 C CA . LEU A 1 68 ? 1.251 2.416 -12.084 1.00 83.81 68 LEU A CA 1
ATOM 512 C C . LEU A 1 68 ? -0.209 2.157 -11.679 1.00 83.81 68 LEU A C 1
ATOM 514 O O . LEU A 1 68 ? -0.523 2.100 -10.487 1.00 83.81 68 LEU A O 1
ATOM 518 N N . LEU A 1 69 ? -1.092 1.937 -12.658 1.00 85.50 69 LEU A N 1
ATOM 519 C CA . LEU A 1 69 ? -2.500 1.612 -12.431 1.00 85.50 69 LEU A CA 1
ATOM 520 C C . LEU A 1 69 ? -2.661 0.276 -11.695 1.00 85.50 69 LEU A C 1
ATOM 522 O O . LEU A 1 69 ? -3.487 0.162 -10.788 1.00 85.50 69 LEU A O 1
ATOM 526 N N . LEU A 1 70 ? -1.857 -0.728 -12.048 1.00 81.25 70 LEU A N 1
ATOM 527 C CA . LEU A 1 70 ? -1.845 -2.023 -11.377 1.00 81.25 70 LEU A CA 1
ATOM 528 C C . LEU A 1 70 ? -1.386 -1.883 -9.923 1.00 81.25 70 LEU A C 1
ATOM 530 O O . LEU A 1 70 ? -2.040 -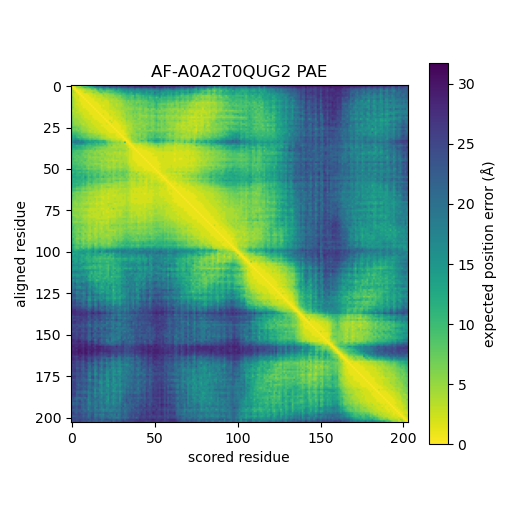2.412 -9.024 1.00 81.25 70 LEU A O 1
ATOM 534 N N . TYR A 1 71 ? -0.306 -1.142 -9.664 1.00 81.00 71 TYR A N 1
ATOM 535 C CA . TYR A 1 71 ? 0.162 -0.879 -8.303 1.00 81.00 71 TYR A CA 1
ATOM 536 C C . TYR A 1 71 ? -0.881 -0.131 -7.483 1.00 81.00 71 TYR A C 1
ATOM 538 O O . TYR A 1 71 ? -1.140 -0.503 -6.339 1.00 81.00 71 TYR A O 1
ATOM 546 N N . TRP A 1 72 ? -1.536 0.865 -8.078 1.00 83.38 72 TRP A N 1
ATOM 547 C CA . TRP A 1 72 ? -2.655 1.563 -7.463 1.00 83.38 72 TRP A CA 1
ATOM 548 C C . TRP A 1 72 ? -3.808 0.608 -7.124 1.00 83.38 72 TRP A C 1
ATOM 550 O O . TRP A 1 72 ? -4.278 0.580 -5.986 1.00 83.38 72 TRP A O 1
ATOM 560 N N . ALA A 1 73 ? -4.234 -0.235 -8.064 1.00 75.88 73 ALA A N 1
ATOM 561 C CA . ALA A 1 73 ? -5.309 -1.202 -7.851 1.00 75.88 73 ALA A CA 1
ATOM 562 C C . ALA A 1 73 ? -4.971 -2.213 -6.739 1.00 75.88 73 ALA A C 1
ATOM 564 O O . ALA A 1 73 ? -5.798 -2.496 -5.872 1.00 75.88 73 ALA A O 1
ATOM 565 N N . VAL A 1 74 ? -3.739 -2.722 -6.705 1.00 77.94 74 VAL A N 1
ATOM 566 C CA . VAL A 1 74 ? -3.286 -3.642 -5.651 1.00 77.94 74 VAL A CA 1
ATOM 567 C C . VAL A 1 74 ? -3.209 -2.929 -4.298 1.00 77.94 74 VAL A C 1
ATOM 569 O O . VAL A 1 74 ? -3.692 -3.457 -3.296 1.00 77.94 74 VAL A O 1
ATOM 572 N N . ALA A 1 75 ? -2.660 -1.713 -4.255 1.00 76.62 75 ALA A N 1
ATOM 573 C CA . ALA A 1 75 ? -2.553 -0.914 -3.038 1.00 76.62 75 ALA A CA 1
ATOM 574 C C . ALA A 1 75 ? -3.930 -0.571 -2.450 1.00 76.62 75 ALA A C 1
ATOM 576 O O . ALA A 1 75 ? -4.169 -0.775 -1.257 1.00 76.62 75 ALA A O 1
ATOM 577 N N . THR A 1 76 ? -4.859 -0.097 -3.284 1.00 75.94 76 THR A N 1
ATOM 578 C CA . THR A 1 76 ? -6.241 0.184 -2.871 1.00 75.94 76 THR A CA 1
ATOM 579 C C . THR A 1 76 ? -6.905 -1.081 -2.322 1.00 75.94 76 THR A C 1
ATOM 581 O O . THR A 1 76 ? -7.452 -1.052 -1.213 1.00 75.94 76 THR A O 1
ATOM 584 N N . LEU A 1 77 ? -6.794 -2.216 -3.022 1.00 75.81 77 LEU A N 1
ATOM 585 C CA . LEU A 1 77 ? -7.358 -3.492 -2.582 1.00 75.81 77 LEU A CA 1
ATOM 586 C C . LEU A 1 77 ? -6.809 -3.928 -1.217 1.00 75.81 77 LEU A C 1
ATOM 588 O O . LEU A 1 77 ? -7.594 -4.277 -0.333 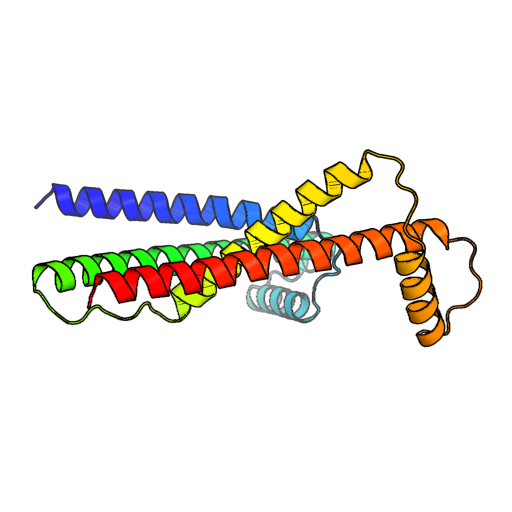1.00 75.81 77 LEU A O 1
ATOM 592 N N . LEU A 1 78 ? -5.490 -3.867 -1.016 1.00 74.75 78 LEU A N 1
ATOM 593 C CA . LEU A 1 78 ? -4.853 -4.213 0.259 1.00 74.75 78 LEU A CA 1
ATOM 594 C C . LEU A 1 78 ? -5.382 -3.340 1.402 1.00 74.75 78 LEU A C 1
ATOM 596 O O . LEU A 1 78 ? -5.827 -3.858 2.431 1.00 74.75 78 LEU A O 1
ATOM 600 N N . ILE A 1 79 ? -5.435 -2.020 1.203 1.00 77.12 79 ILE A N 1
ATOM 601 C CA . ILE A 1 79 ? -5.960 -1.086 2.209 1.00 77.12 79 ILE A CA 1
ATOM 602 C C . ILE A 1 79 ? -7.435 -1.388 2.509 1.00 77.12 79 ILE A C 1
ATOM 604 O O . ILE A 1 79 ? -7.841 -1.411 3.673 1.00 77.12 79 ILE A O 1
ATOM 608 N N . ALA A 1 80 ? -8.244 -1.677 1.486 1.00 76.06 80 ALA A N 1
ATOM 609 C CA . ALA A 1 80 ? -9.649 -2.024 1.669 1.00 76.06 80 ALA A CA 1
ATOM 610 C C . ALA A 1 80 ? -9.805 -3.299 2.514 1.00 76.06 80 ALA A C 1
ATOM 612 O O . ALA A 1 80 ? -10.526 -3.288 3.516 1.00 76.06 80 ALA A O 1
ATOM 613 N N . VAL A 1 81 ? -9.096 -4.378 2.162 1.00 75.88 81 VAL A N 1
ATOM 614 C CA . VAL A 1 81 ? -9.104 -5.648 2.910 1.00 75.88 81 VAL A CA 1
ATOM 615 C C . VAL A 1 81 ? -8.710 -5.423 4.370 1.00 75.88 81 VAL A C 1
ATOM 617 O O . VAL A 1 81 ? -9.377 -5.937 5.276 1.00 75.88 81 VAL A O 1
ATOM 620 N N . THR A 1 82 ? -7.705 -4.581 4.608 1.00 75.00 82 THR A N 1
ATOM 621 C CA . THR A 1 82 ? -7.246 -4.208 5.951 1.00 75.00 82 THR A CA 1
ATOM 622 C C . THR A 1 82 ? -8.352 -3.528 6.757 1.00 75.00 82 THR A C 1
ATOM 624 O O . THR A 1 82 ? -8.658 -3.945 7.879 1.00 75.00 82 THR A O 1
ATOM 627 N N . LEU A 1 83 ? -8.997 -2.505 6.185 1.00 77.44 83 LEU A N 1
ATOM 628 C CA . LEU A 1 83 ? -10.059 -1.736 6.841 1.00 77.44 83 LEU A CA 1
ATOM 629 C C . LEU A 1 83 ? -11.279 -2.611 7.156 1.00 77.44 83 LEU A C 1
ATOM 631 O O . LEU A 1 83 ? -11.830 -2.554 8.263 1.00 77.44 83 LEU A O 1
ATOM 635 N N . PHE A 1 84 ? -11.674 -3.477 6.220 1.00 77.69 84 PHE A N 1
ATOM 636 C CA . PHE A 1 84 ? -12.762 -4.431 6.431 1.00 77.69 84 PHE A CA 1
ATOM 637 C C . PHE A 1 84 ? -12.419 -5.468 7.508 1.00 77.69 84 PHE A C 1
ATOM 639 O O . PHE A 1 84 ? -13.245 -5.744 8.388 1.00 77.69 84 PHE A O 1
ATOM 646 N N . GLY A 1 85 ? -11.198 -6.009 7.481 1.00 78.00 85 GLY A N 1
ATOM 647 C CA . GLY A 1 85 ? -10.697 -6.939 8.490 1.00 78.00 85 GLY A CA 1
ATOM 648 C C . GLY A 1 85 ? -10.679 -6.316 9.885 1.00 78.00 85 GLY A C 1
ATOM 649 O O . GLY A 1 85 ? -11.167 -6.923 10.845 1.00 78.00 85 GLY A O 1
ATOM 650 N N . TYR A 1 86 ? -10.205 -5.074 9.989 1.00 78.44 86 TYR A N 1
ATOM 651 C CA . TYR A 1 86 ? -10.157 -4.320 11.236 1.00 78.44 86 TYR A CA 1
ATOM 652 C C . TYR A 1 86 ? -11.555 -4.037 11.799 1.00 78.44 86 TYR A C 1
ATOM 654 O O . TYR A 1 86 ? -11.802 -4.302 12.977 1.00 78.44 86 TYR A O 1
ATOM 662 N N . LYS A 1 87 ? -12.516 -3.602 10.968 1.00 80.44 87 LYS A N 1
ATOM 663 C CA . LYS A 1 87 ? -13.917 -3.436 11.399 1.00 80.44 87 LYS A CA 1
ATOM 664 C C . LYS A 1 87 ? -14.500 -4.739 11.932 1.00 80.44 87 LYS A C 1
ATOM 666 O O . LYS A 1 87 ? -15.118 -4.744 12.998 1.00 80.44 87 LYS A O 1
ATOM 671 N N . ARG A 1 88 ? -14.323 -5.849 11.207 1.00 81.19 88 ARG A N 1
ATOM 672 C CA . ARG A 1 88 ? -14.855 -7.157 11.622 1.00 81.19 88 ARG A CA 1
ATOM 673 C C . ARG A 1 88 ? -14.265 -7.591 12.961 1.00 81.19 88 ARG A C 1
ATOM 675 O O . ARG A 1 88 ? -14.994 -8.106 13.809 1.00 81.19 88 ARG A O 1
ATOM 682 N N . TRP A 1 89 ? -12.971 -7.355 13.164 1.00 82.50 89 TRP A N 1
ATOM 683 C CA . TRP A 1 89 ? -12.315 -7.614 14.439 1.00 82.50 89 TRP A CA 1
ATOM 684 C C . TRP A 1 89 ? -12.839 -6.700 15.557 1.00 82.50 89 TRP A C 1
ATOM 686 O O . TRP A 1 89 ? -13.199 -7.211 16.612 1.00 82.50 89 TRP A O 1
ATOM 696 N N . LEU A 1 90 ? -12.989 -5.392 15.321 1.00 79.75 90 LEU A N 1
ATOM 697 C CA . LEU A 1 90 ? -13.529 -4.442 16.304 1.00 79.75 90 LEU A CA 1
ATOM 698 C C . LEU A 1 90 ? -14.939 -4.807 16.775 1.00 79.75 90 LEU A C 1
ATOM 700 O O . LEU A 1 90 ? -15.244 -4.683 17.960 1.00 79.75 90 LEU A O 1
ATOM 704 N N . VAL A 1 91 ? -15.803 -5.253 15.861 1.00 82.56 91 VAL A N 1
ATOM 705 C CA . VAL A 1 91 ? -17.152 -5.711 16.217 1.00 82.56 91 VAL A CA 1
ATOM 706 C C . VAL A 1 91 ? -17.064 -6.919 17.147 1.00 82.56 91 VAL A C 1
ATOM 708 O O . VAL A 1 91 ? -17.662 -6.895 18.218 1.00 82.56 91 VAL A O 1
ATOM 711 N N . ARG A 1 92 ? -16.260 -7.931 16.792 1.00 82.56 92 ARG A N 1
ATOM 712 C CA . ARG A 1 92 ? -16.055 -9.117 17.639 1.00 82.56 92 ARG A CA 1
ATOM 713 C C . ARG A 1 92 ? -15.442 -8.763 18.991 1.00 82.56 92 ARG A C 1
ATOM 715 O O . ARG A 1 92 ? -15.869 -9.301 20.002 1.00 82.56 92 ARG A O 1
ATOM 722 N N . TYR A 1 93 ? -14.486 -7.838 19.015 1.00 79.88 93 TYR A N 1
ATOM 723 C CA . TYR A 1 93 ? -13.857 -7.348 20.236 1.00 79.88 93 TYR A CA 1
ATOM 724 C C . TYR A 1 93 ? -14.876 -6.689 21.172 1.00 79.88 93 TYR A C 1
ATOM 726 O O . TYR A 1 93 ? -14.913 -6.996 22.359 1.00 79.88 93 TYR A O 1
ATOM 734 N N . ARG A 1 94 ? -15.738 -5.810 20.641 1.00 81.31 94 ARG A N 1
ATOM 735 C CA . ARG A 1 94 ? -16.787 -5.154 21.438 1.00 81.31 94 ARG A CA 1
ATOM 736 C C . ARG A 1 94 ? -17.807 -6.153 21.974 1.00 81.31 94 ARG A C 1
ATOM 738 O O . ARG A 1 94 ? -18.239 -5.995 23.110 1.00 81.31 94 ARG A O 1
ATOM 745 N N . THR A 1 95 ? -18.174 -7.160 21.184 1.00 84.12 95 THR A N 1
ATOM 746 C CA . THR A 1 95 ? -19.085 -8.220 21.631 1.00 84.12 95 THR A CA 1
ATOM 747 C C . THR A 1 95 ? -18.451 -9.076 22.724 1.00 84.12 95 THR A C 1
ATOM 749 O O . THR A 1 95 ? -19.062 -9.234 23.772 1.00 84.12 95 THR A O 1
ATOM 752 N N . ALA A 1 96 ? -17.209 -9.535 22.538 1.00 83.88 96 ALA A N 1
ATOM 753 C CA . ALA A 1 96 ? -16.497 -10.328 23.540 1.00 83.88 96 ALA A CA 1
ATOM 754 C C . ALA A 1 96 ? -16.322 -9.558 24.857 1.00 83.88 96 ALA A C 1
ATOM 756 O O . ALA A 1 96 ? -16.614 -10.085 25.922 1.00 83.88 96 ALA A O 1
ATOM 757 N N . LYS A 1 97 ? -15.958 -8.269 24.778 1.00 82.19 97 LYS A N 1
ATOM 758 C CA . LYS A 1 97 ? -15.857 -7.388 25.951 1.00 82.19 97 LYS A CA 1
ATOM 759 C C . LYS A 1 97 ? -17.196 -7.188 26.667 1.00 82.19 97 LYS A C 1
ATOM 761 O O . LYS A 1 97 ? -17.209 -6.984 27.870 1.00 82.19 97 LYS A O 1
ATOM 766 N N . LYS A 1 98 ? -18.316 -7.183 25.939 1.00 86.44 98 LYS A N 1
ATOM 767 C CA . LYS A 1 98 ? -19.649 -7.062 26.544 1.00 86.44 98 LYS A CA 1
ATOM 768 C C . LYS A 1 98 ? -20.079 -8.357 27.246 1.00 86.44 98 LYS A C 1
ATOM 770 O O . LYS A 1 98 ? -20.856 -8.286 28.190 1.00 86.44 98 LYS A O 1
ATOM 775 N N . ASN A 1 99 ? -19.595 -9.499 26.771 1.00 85.94 99 ASN A N 1
ATOM 776 C CA . ASN A 1 99 ? -19.983 -10.824 27.245 1.00 85.94 99 ASN A CA 1
ATOM 777 C C . ASN A 1 99 ? -18.980 -11.441 28.243 1.00 85.94 99 ASN A C 1
ATOM 779 O O . ASN A 1 99 ? -19.150 -12.603 28.595 1.00 85.94 99 ASN A O 1
ATOM 783 N N . ASP A 1 100 ? -17.931 -10.713 28.651 1.00 85.31 100 ASP A N 1
ATOM 784 C CA . ASP A 1 100 ? -16.786 -11.241 29.420 1.00 85.31 100 ASP A CA 1
ATOM 785 C C . ASP A 1 100 ? -16.174 -12.527 28.818 1.00 85.31 100 ASP A C 1
ATOM 787 O O . ASP A 1 100 ? -15.672 -13.413 29.508 1.00 85.31 100 ASP A O 1
ATOM 791 N N . GLU A 1 101 ? -16.190 -12.626 27.486 1.00 85.12 101 GLU A N 1
ATOM 792 C CA . GLU A 1 101 ? -15.599 -13.738 26.742 1.00 85.12 101 GLU A CA 1
ATOM 793 C C . GLU A 1 101 ? -14.118 -13.485 26.417 1.00 85.12 101 GLU A C 1
ATOM 795 O O . GLU A 1 101 ? -13.631 -12.350 26.366 1.00 85.12 101 GLU A O 1
ATOM 800 N N . ALA A 1 102 ? -13.393 -14.565 26.110 1.00 80.88 102 ALA A N 1
ATOM 801 C CA . ALA A 1 102 ? -12.004 -14.490 25.675 1.00 80.88 102 ALA A CA 1
ATOM 802 C C . ALA A 1 102 ? -11.843 -13.596 24.429 1.00 80.88 102 ALA A C 1
ATOM 804 O O . ALA A 1 102 ? -12.513 -13.762 23.407 1.00 80.88 102 ALA A O 1
ATOM 805 N N . ILE A 1 103 ? -10.903 -12.652 24.504 1.00 77.50 103 ILE A N 1
ATOM 806 C CA . ILE A 1 103 ? -10.687 -11.647 23.461 1.00 77.50 103 ILE A CA 1
ATOM 807 C C . ILE A 1 103 ? -10.236 -12.318 22.150 1.00 77.50 103 ILE A C 1
ATOM 809 O O . ILE A 1 103 ? -9.242 -13.053 22.135 1.00 77.50 103 ILE A O 1
ATOM 813 N N . PRO A 1 104 ? -10.897 -12.031 21.011 1.00 77.50 104 PRO A N 1
ATOM 814 C CA . PRO A 1 104 ? -10.527 -12.616 19.731 1.00 77.50 104 PRO A CA 1
ATOM 815 C C . PRO A 1 104 ? -9.153 -12.114 19.273 1.00 77.50 104 PRO A C 1
ATOM 817 O O . PRO A 1 104 ? -8.893 -10.907 19.215 1.00 77.50 104 PRO A O 1
ATOM 820 N N . LYS A 1 105 ? -8.276 -13.045 18.880 1.00 78.12 105 LYS A N 1
ATOM 821 C CA . LYS A 1 105 ? -6.969 -12.722 18.290 1.00 78.12 105 LYS A CA 1
ATOM 822 C C . LYS A 1 105 ? -7.155 -11.890 17.013 1.00 78.12 105 LYS A C 1
ATOM 824 O O . LYS A 1 105 ? -8.055 -12.159 16.215 1.00 78.12 105 LYS A O 1
ATOM 829 N N . LEU A 1 106 ? -6.296 -10.886 16.818 1.00 72.56 106 LEU A N 1
ATOM 830 C CA . LEU A 1 106 ? -6.283 -10.099 15.580 1.00 72.56 106 LEU A CA 1
ATOM 831 C C . LEU A 1 106 ? -6.004 -11.026 14.381 1.00 72.56 106 LEU A C 1
ATOM 833 O O . LEU A 1 106 ? -5.098 -11.862 14.492 1.00 72.56 106 LEU A O 1
ATOM 837 N N . PRO A 1 107 ? -6.707 -10.869 13.244 1.00 75.62 107 PRO A N 1
ATOM 838 C CA . PRO A 1 107 ? -6.392 -11.615 12.032 1.00 75.62 107 PRO A CA 1
ATOM 839 C C . PRO A 1 107 ? -4.944 -11.349 11.609 1.00 75.62 107 PRO A C 1
ATOM 841 O O . PRO A 1 107 ? -4.490 -10.206 11.654 1.00 75.62 107 PRO A O 1
ATOM 844 N N . LEU A 1 108 ? -4.233 -12.394 11.182 1.00 69.44 108 LEU A N 1
ATOM 845 C CA . LEU A 1 108 ? -2.845 -12.291 10.715 1.00 69.44 108 LEU A CA 1
ATOM 846 C C . LEU A 1 108 ? -2.691 -11.276 9.573 1.00 69.44 108 LEU A C 1
ATOM 848 O O . LEU A 1 108 ? -1.767 -10.475 9.619 1.00 69.44 108 LEU A O 1
ATOM 852 N N . LEU A 1 109 ? -3.641 -11.252 8.632 1.00 62.91 109 LEU A N 1
ATOM 853 C CA . LEU A 1 109 ? -3.680 -10.288 7.524 1.00 62.91 109 LEU A CA 1
ATOM 854 C C . LEU A 1 109 ? -3.696 -8.839 8.019 1.00 62.91 109 LEU A C 1
ATOM 856 O O . LEU A 1 109 ? -2.834 -8.062 7.647 1.00 62.91 109 LEU A O 1
ATOM 860 N N . VAL A 1 110 ? -4.573 -8.508 8.971 1.00 67.19 110 VAL A N 1
ATOM 861 C CA . VAL A 1 110 ? -4.651 -7.145 9.527 1.00 67.19 110 VAL A CA 1
ATOM 862 C C . VAL A 1 110 ? -3.343 -6.751 10.218 1.00 67.19 110 VAL A C 1
ATOM 864 O O . VAL A 1 110 ? -2.933 -5.601 10.137 1.00 67.19 110 VAL A O 1
ATOM 867 N N . LYS A 1 111 ? -2.664 -7.687 10.895 1.00 71.06 111 LYS A N 1
ATOM 868 C CA . LYS A 1 111 ? -1.345 -7.405 11.484 1.00 71.06 111 LYS A CA 1
ATOM 869 C C . LYS A 1 111 ? -0.298 -7.142 10.408 1.00 71.06 111 LYS A C 1
ATOM 871 O O . LYS A 1 111 ? 0.474 -6.202 10.549 1.00 71.06 111 LYS A O 1
ATOM 876 N N . PHE A 1 112 ? -0.277 -7.976 9.373 1.00 66.25 112 PHE A N 1
ATOM 877 C CA . PHE A 1 112 ? 0.663 -7.857 8.269 1.00 66.25 112 PHE A CA 1
ATOM 878 C C . PHE A 1 112 ? 0.475 -6.532 7.528 1.00 66.25 112 PHE A C 1
ATOM 880 O O . PHE A 1 112 ? 1.440 -5.796 7.365 1.00 66.25 112 PHE A O 1
ATOM 887 N N . ASP A 1 113 ? -0.764 -6.177 7.197 1.00 65.38 113 ASP A N 1
ATOM 888 C CA . ASP A 1 113 ? -1.084 -4.935 6.500 1.00 65.38 113 ASP A CA 1
ATOM 889 C C . ASP A 1 113 ? -0.779 -3.692 7.344 1.00 65.38 113 ASP A C 1
ATOM 891 O O . ASP A 1 113 ? -0.239 -2.715 6.836 1.00 65.38 113 ASP A O 1
ATOM 895 N N . VAL A 1 114 ? -1.060 -3.721 8.653 1.00 68.31 114 VAL A N 1
ATOM 896 C CA . VAL A 1 114 ? -0.685 -2.623 9.562 1.00 68.31 114 VAL A CA 1
ATOM 897 C C . VAL A 1 114 ? 0.834 -2.485 9.654 1.00 68.31 114 VAL A C 1
ATOM 899 O O . VAL A 1 114 ? 1.337 -1.366 9.655 1.00 68.31 114 VAL A O 1
ATOM 902 N N . CYS A 1 115 ? 1.577 -3.595 9.700 1.00 66.94 115 CYS A N 1
ATOM 903 C CA . CYS A 1 115 ? 3.037 -3.561 9.645 1.00 66.94 115 CYS A CA 1
ATOM 904 C C . CYS A 1 115 ? 3.545 -3.022 8.303 1.00 66.94 115 CYS A C 1
ATOM 906 O O . CYS A 1 115 ? 4.478 -2.226 8.298 1.00 66.94 115 CYS A O 1
ATOM 908 N N . LEU A 1 116 ? 2.923 -3.410 7.188 1.00 65.00 116 LEU A N 1
ATOM 909 C CA . LEU A 1 116 ? 3.276 -2.941 5.851 1.00 65.00 116 LEU A CA 1
ATOM 910 C C . LEU A 1 116 ? 3.024 -1.433 5.712 1.00 65.00 116 LEU A C 1
ATOM 912 O O . LEU A 1 116 ? 3.904 -0.703 5.274 1.00 65.00 116 LEU A O 1
ATOM 916 N N . LEU A 1 117 ? 1.858 -0.955 6.156 1.00 65.00 117 LEU A N 1
ATOM 917 C CA . LEU A 1 117 ? 1.510 0.467 6.180 1.00 65.00 117 LEU A CA 1
ATOM 918 C C . LEU A 1 117 ? 2.438 1.261 7.098 1.00 65.00 117 LEU A C 1
ATOM 920 O O . LEU A 1 117 ? 2.901 2.328 6.715 1.00 65.00 117 LEU A O 1
ATOM 924 N N . ALA A 1 118 ? 2.743 0.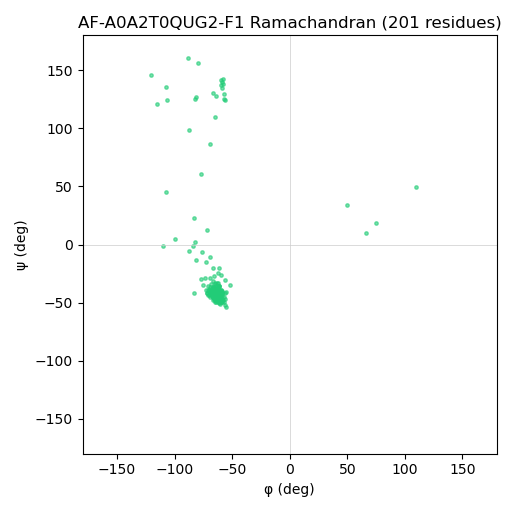742 8.289 1.00 65.75 118 ALA A N 1
ATOM 925 C CA . ALA A 1 118 ? 3.693 1.370 9.201 1.00 65.75 118 ALA A CA 1
ATOM 926 C C . ALA A 1 118 ? 5.089 1.473 8.571 1.00 65.75 118 ALA A C 1
ATOM 928 O O . ALA A 1 118 ? 5.727 2.519 8.671 1.00 65.75 118 ALA A O 1
ATOM 929 N N . LEU A 1 119 ? 5.535 0.419 7.882 1.00 63.81 119 LEU A N 1
ATOM 930 C CA . LEU A 1 119 ? 6.806 0.406 7.167 1.00 63.81 119 LEU A CA 1
ATOM 931 C C . LEU A 1 119 ? 6.803 1.419 6.017 1.00 63.81 119 LEU A C 1
ATOM 933 O O . LEU A 1 119 ? 7.766 2.162 5.852 1.00 63.81 119 LEU A O 1
ATOM 937 N N . LEU A 1 120 ? 5.704 1.524 5.277 1.00 63.94 120 LEU A N 1
ATOM 938 C CA . LEU A 1 120 ? 5.587 2.447 4.155 1.00 63.94 120 LEU A CA 1
ATOM 939 C C . LEU A 1 120 ? 5.532 3.914 4.604 1.00 63.94 120 LEU A C 1
ATOM 941 O O . LEU A 1 120 ? 6.262 4.742 4.069 1.00 63.94 120 LEU A O 1
ATOM 945 N N . VAL A 1 121 ? 4.766 4.224 5.654 1.00 64.31 121 VAL A N 1
ATOM 946 C CA . VAL A 1 121 ? 4.764 5.556 6.287 1.00 64.31 121 VAL A CA 1
ATOM 947 C C . VAL A 1 121 ? 6.142 5.884 6.857 1.00 64.31 121 VAL A C 1
ATOM 949 O O . VAL A 1 121 ? 6.610 7.011 6.732 1.00 64.31 121 VAL A O 1
ATOM 952 N N . SER A 1 122 ? 6.831 4.907 7.453 1.00 63.31 122 SER A N 1
ATOM 953 C CA . SER A 1 122 ? 8.198 5.117 7.933 1.00 63.31 122 SER A CA 1
ATOM 954 C C . SER A 1 122 ? 9.198 5.352 6.803 1.00 63.31 122 SER A C 1
ATOM 956 O O . SER A 1 122 ? 10.157 6.098 6.990 1.00 63.31 122 SER A O 1
ATOM 958 N N . ALA A 1 123 ? 8.961 4.756 5.633 1.00 61.72 123 ALA A N 1
ATOM 959 C CA . ALA A 1 123 ? 9.791 4.940 4.456 1.00 61.72 123 ALA A CA 1
ATOM 960 C C . ALA A 1 123 ? 9.618 6.325 3.832 1.00 61.72 123 ALA A C 1
ATOM 962 O O . ALA A 1 123 ? 10.613 6.970 3.498 1.00 61.72 123 ALA A O 1
ATOM 963 N N . ASP A 1 124 ? 8.376 6.801 3.762 1.00 64.62 124 ASP A N 1
ATOM 964 C CA . ASP A 1 124 ? 8.040 8.154 3.320 1.00 64.62 124 ASP A CA 1
ATOM 965 C C . ASP A 1 124 ? 8.576 9.219 4.289 1.00 64.62 124 ASP A C 1
ATOM 967 O O . ASP A 1 124 ? 9.247 10.171 3.891 1.00 64.62 124 ASP A O 1
ATOM 971 N N . LEU A 1 125 ? 8.389 9.013 5.597 1.00 63.91 125 LEU A N 1
ATOM 972 C CA . LEU A 1 125 ? 8.946 9.900 6.618 1.00 63.91 125 LEU A CA 1
ATOM 973 C C . LEU A 1 125 ? 10.481 9.922 6.566 1.00 63.91 125 LEU A C 1
ATOM 975 O O . LEU A 1 125 ? 11.094 10.977 6.721 1.00 63.91 125 LEU A O 1
ATOM 979 N N . GLY A 1 126 ? 11.102 8.764 6.318 1.00 63.97 126 GLY A N 1
ATOM 980 C CA . GLY A 1 126 ? 12.536 8.647 6.080 1.00 63.97 126 GLY A CA 1
ATOM 981 C C . GLY A 1 126 ? 12.986 9.475 4.879 1.00 63.97 126 GLY A C 1
ATOM 982 O O . GLY A 1 126 ? 13.988 10.175 4.979 1.00 63.97 126 GLY A O 1
ATOM 983 N N . TRP A 1 127 ? 12.224 9.458 3.783 1.00 61.00 127 TRP A N 1
ATOM 984 C CA . TRP A 1 127 ? 12.486 10.272 2.595 1.00 61.00 127 TRP A CA 1
ATOM 985 C C . TRP A 1 127 ? 12.380 11.776 2.876 1.00 61.00 127 TRP A C 1
ATOM 987 O O . TRP A 1 127 ? 13.291 12.535 2.546 1.00 61.00 127 TRP A O 1
ATOM 997 N N . TRP A 1 128 ? 11.323 12.212 3.5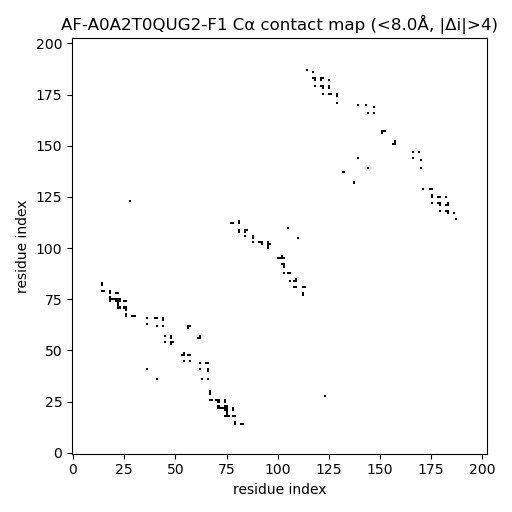65 1.00 61.03 128 TRP A N 1
ATOM 998 C CA . TRP A 1 128 ? 11.145 13.612 3.964 1.00 61.03 128 TRP A CA 1
ATOM 999 C C . TRP A 1 128 ? 12.269 14.113 4.867 1.00 61.03 128 TRP A C 1
ATOM 1001 O O . TRP A 1 128 ? 12.834 15.181 4.618 1.00 61.03 128 TRP A O 1
ATOM 1011 N N . LEU A 1 129 ? 12.632 13.325 5.882 1.00 61.06 129 LEU A N 1
ATOM 1012 C CA . LEU A 1 129 ? 13.758 13.629 6.764 1.00 61.06 129 LEU A CA 1
ATOM 1013 C C . LEU A 1 129 ? 15.065 13.728 5.976 1.00 61.06 129 LEU A C 1
ATOM 1015 O O . LEU A 1 129 ? 15.866 14.617 6.242 1.00 61.06 129 LEU A O 1
ATOM 1019 N N . LEU A 1 130 ? 15.266 12.866 4.980 1.00 62.84 130 LEU A N 1
ATOM 1020 C CA . LEU A 1 130 ? 16.445 12.882 4.122 1.00 62.84 130 LEU A CA 1
ATOM 1021 C C . LEU A 1 130 ? 16.493 14.106 3.194 1.00 62.84 130 LEU A C 1
ATOM 1023 O O . LEU A 1 130 ? 17.566 14.670 2.986 1.00 62.84 130 LEU A O 1
ATOM 1027 N N . SER A 1 131 ? 15.340 14.557 2.689 1.00 58.34 131 SER A N 1
ATOM 1028 C CA . SER A 1 131 ? 15.242 15.771 1.865 1.00 58.34 131 SER A CA 1
ATOM 1029 C C . SER A 1 131 ? 15.699 17.022 2.625 1.00 58.34 131 SER A C 1
ATOM 1031 O O . SER A 1 131 ? 16.384 17.869 2.062 1.00 58.34 131 SER A O 1
ATOM 1033 N N . LEU A 1 132 ? 15.425 17.090 3.934 1.00 60.22 132 LEU A N 1
ATOM 1034 C CA . LEU A 1 132 ? 15.918 18.148 4.820 1.00 60.22 132 LEU A CA 1
ATOM 1035 C C . LEU A 1 132 ? 17.450 18.152 4.927 1.00 60.22 132 LEU A C 1
ATOM 1037 O O . LEU A 1 132 ? 18.051 19.220 5.051 1.00 60.22 132 LEU A O 1
ATOM 1041 N N . PHE A 1 133 ? 18.087 16.980 4.854 1.00 58.88 133 PHE A N 1
ATOM 1042 C CA . PHE A 1 133 ? 19.547 16.863 4.876 1.00 58.88 133 PHE A CA 1
ATOM 1043 C C . PHE A 1 133 ? 20.199 17.235 3.539 1.00 58.88 133 PHE A C 1
ATOM 1045 O O . PHE A 1 133 ? 21.315 17.748 3.548 1.00 58.88 133 PHE A O 1
ATOM 1052 N N . LEU A 1 134 ? 19.512 17.033 2.409 1.00 56.19 134 LEU A N 1
ATOM 1053 C CA . LEU A 1 134 ? 19.988 17.423 1.074 1.00 56.19 134 LEU A CA 1
ATOM 1054 C C . LEU A 1 134 ? 20.100 18.948 0.892 1.00 56.19 134 LEU A C 1
ATOM 1056 O O . LEU A 1 134 ? 20.930 19.412 0.115 1.00 56.19 134 LEU A O 1
ATOM 1060 N N . THR A 1 135 ? 19.308 19.733 1.625 1.00 57.06 135 THR A N 1
ATOM 1061 C CA . THR A 1 135 ? 19.304 21.206 1.543 1.00 57.06 135 THR A CA 1
ATOM 1062 C C . THR A 1 135 ? 20.543 21.853 2.180 1.00 57.06 135 THR A C 1
ATOM 1064 O O . THR A 1 135 ? 20.824 23.025 1.934 1.00 57.06 135 THR A O 1
ATOM 1067 N N . TYR A 1 136 ? 21.313 21.112 2.982 1.00 53.44 136 TYR A N 1
ATOM 1068 C CA . TYR A 1 136 ? 22.543 21.601 3.608 1.00 53.44 136 TYR A CA 1
ATOM 1069 C C . TYR A 1 136 ? 23.782 20.969 2.954 1.00 53.44 136 TYR A C 1
ATOM 1071 O O . TYR A 1 136 ? 23.811 19.753 2.769 1.00 53.44 136 TYR A O 1
ATOM 1079 N N . PRO A 1 137 ? 24.848 21.740 2.649 1.00 54.38 137 PRO A N 1
ATOM 1080 C CA . PRO A 1 137 ? 26.081 21.202 2.080 1.00 54.38 137 PRO A CA 1
ATOM 1081 C C . PRO A 1 137 ? 26.815 20.360 3.134 1.00 54.38 137 PRO A C 1
ATOM 1083 O O . PRO A 1 137 ? 27.656 20.843 3.894 1.00 54.38 137 PRO A O 1
ATOM 1086 N N . TYR A 1 138 ? 26.451 19.084 3.220 1.00 57.91 138 TYR A N 1
ATOM 1087 C CA . TYR A 1 138 ? 26.974 18.167 4.219 1.00 57.91 138 TYR A CA 1
ATOM 1088 C C . TYR A 1 138 ? 28.342 17.620 3.797 1.00 57.91 138 TYR A C 1
ATOM 1090 O O . TYR A 1 138 ? 28.509 17.024 2.732 1.00 57.91 138 TYR A O 1
ATOM 1098 N N . LYS A 1 139 ? 29.339 17.751 4.681 1.00 64.56 139 LYS A N 1
ATOM 1099 C CA . LYS A 1 139 ? 30.570 16.953 4.601 1.00 64.56 139 LYS A CA 1
ATOM 1100 C C . LYS A 1 139 ? 30.205 15.486 4.840 1.00 64.56 139 LYS A C 1
ATOM 1102 O O . LYS A 1 139 ? 29.882 15.109 5.964 1.00 64.56 139 LYS A O 1
ATOM 1107 N N . ILE A 1 140 ? 30.278 14.663 3.794 1.00 63.81 140 ILE A N 1
ATOM 1108 C CA . ILE A 1 140 ? 30.067 13.211 3.884 1.00 63.81 140 ILE A CA 1
ATOM 1109 C C . ILE A 1 140 ? 31.040 12.621 4.925 1.00 63.81 140 ILE A C 1
ATOM 1111 O O . ILE A 1 140 ? 32.256 12.805 4.782 1.00 63.81 140 ILE A O 1
ATOM 1115 N N . PRO A 1 141 ? 30.553 11.905 5.955 1.00 70.19 141 PRO A N 1
ATOM 1116 C CA . PRO A 1 141 ? 31.412 11.291 6.961 1.00 70.19 141 PRO A CA 1
ATOM 1117 C C . PRO A 1 141 ? 32.384 10.282 6.342 1.00 70.19 141 PRO A C 1
ATOM 1119 O O . PRO A 1 141 ? 32.015 9.494 5.468 1.00 70.19 141 PRO A O 1
ATOM 1122 N N . GLY A 1 142 ? 33.623 10.250 6.841 1.00 71.00 142 GLY A N 1
ATOM 1123 C CA . GLY A 1 142 ? 34.675 9.368 6.317 1.00 71.00 142 GLY A CA 1
ATOM 1124 C C . GLY A 1 142 ? 34.301 7.880 6.318 1.00 71.00 142 GLY A C 1
ATOM 1125 O O . GLY A 1 142 ? 34.702 7.150 5.415 1.00 71.00 142 GLY A O 1
ATOM 1126 N N . ALA A 1 143 ? 33.464 7.444 7.264 1.00 69.31 143 ALA A N 1
ATOM 1127 C CA . ALA A 1 143 ? 32.971 6.070 7.340 1.00 69.31 143 ALA A CA 1
ATOM 1128 C C . ALA A 1 143 ? 32.115 5.664 6.123 1.00 69.31 143 ALA A C 1
ATOM 1130 O O . ALA A 1 143 ? 32.281 4.566 5.596 1.00 69.31 143 ALA A O 1
ATOM 1131 N N . VAL A 1 144 ? 31.249 6.557 5.628 1.00 65.94 144 VAL A N 1
ATOM 1132 C CA . VAL A 1 144 ? 30.409 6.290 4.443 1.00 65.94 144 VAL A CA 1
ATOM 1133 C C . VAL A 1 144 ? 31.279 6.198 3.190 1.00 65.94 144 VAL A C 1
ATOM 1135 O O . VAL A 1 144 ? 31.106 5.298 2.369 1.00 65.94 144 VAL A O 1
ATOM 1138 N N . ARG A 1 145 ? 32.286 7.075 3.085 1.00 70.81 145 ARG A N 1
ATOM 1139 C CA . ARG A 1 145 ? 33.277 7.035 2.002 1.00 70.81 145 ARG A CA 1
ATOM 1140 C C . ARG A 1 145 ? 34.081 5.728 2.012 1.00 70.81 145 ARG A C 1
ATOM 1142 O O . ARG A 1 145 ? 34.329 5.165 0.949 1.00 70.81 145 ARG A O 1
ATOM 1149 N N . ALA A 1 146 ? 34.446 5.223 3.192 1.00 75.06 146 ALA A N 1
ATOM 1150 C CA . ALA A 1 146 ? 35.132 3.940 3.338 1.00 75.06 146 ALA A CA 1
ATOM 1151 C C . ALA A 1 146 ? 34.238 2.751 2.936 1.00 75.06 146 ALA A C 1
ATOM 1153 O O . ALA A 1 146 ? 34.687 1.876 2.198 1.00 75.06 146 ALA A O 1
ATOM 1154 N N . ALA A 1 147 ? 32.965 2.746 3.348 1.00 71.94 147 ALA A N 1
ATOM 1155 C CA . ALA A 1 147 ? 32.004 1.703 2.980 1.00 71.94 147 ALA A CA 1
ATOM 1156 C C . ALA A 1 147 ? 31.737 1.654 1.465 1.00 71.94 147 ALA A C 1
ATOM 1158 O O . ALA A 1 147 ? 31.699 0.573 0.873 1.00 71.94 147 ALA A O 1
ATOM 1159 N N . PHE A 1 148 ? 31.618 2.818 0.819 1.00 70.94 148 PHE A N 1
ATOM 1160 C CA . PHE A 1 148 ? 31.501 2.913 -0.637 1.00 70.94 148 PHE A CA 1
ATOM 1161 C C . PHE A 1 148 ? 32.762 2.410 -1.349 1.00 70.94 148 PHE A C 1
ATOM 1163 O O . PHE A 1 148 ? 32.664 1.616 -2.283 1.00 70.94 148 PHE A O 1
ATOM 1170 N N . GLY A 1 149 ? 33.947 2.811 -0.871 1.00 74.56 149 GLY A N 1
ATOM 1171 C CA . GLY A 1 149 ? 35.226 2.326 -1.395 1.00 74.56 149 GLY A CA 1
ATOM 1172 C C . GLY A 1 149 ? 35.360 0.804 -1.292 1.00 74.56 149 GLY A C 1
ATOM 1173 O O . GLY A 1 149 ? 35.796 0.157 -2.242 1.00 74.56 149 GLY A O 1
ATOM 1174 N N . PHE A 1 150 ? 34.902 0.217 -0.184 1.00 75.81 150 PHE A N 1
ATOM 1175 C CA . PHE A 1 150 ? 34.844 -1.232 -0.009 1.00 75.81 150 PHE A CA 1
ATOM 1176 C C . PHE A 1 150 ? 33.865 -1.898 -0.993 1.00 75.81 150 PHE A C 1
ATOM 1178 O O . PHE A 1 150 ? 34.239 -2.847 -1.677 1.00 75.81 150 PHE A O 1
ATOM 1185 N N . CYS A 1 151 ? 32.643 -1.373 -1.139 1.00 70.56 151 CYS A N 1
ATOM 1186 C CA . CYS A 1 151 ? 31.650 -1.914 -2.076 1.00 70.56 151 CYS A CA 1
ATOM 1187 C C . CYS A 1 151 ? 32.115 -1.850 -3.540 1.00 70.56 151 CYS A C 1
ATOM 1189 O O . CYS A 1 151 ? 31.898 -2.797 -4.299 1.00 70.56 151 CYS A O 1
ATOM 1191 N N . GLN A 1 152 ? 32.769 -0.758 -3.946 1.00 71.62 152 GLN A N 1
ATOM 1192 C CA . GLN A 1 152 ? 33.337 -0.647 -5.291 1.00 71.62 152 GLN A CA 1
ATOM 1193 C C . GLN A 1 152 ? 34.527 -1.588 -5.499 1.00 71.62 152 GLN A C 1
ATOM 1195 O O . GLN A 1 152 ? 34.632 -2.190 -6.567 1.00 71.62 152 GLN A O 1
ATOM 1200 N N . SER A 1 153 ? 35.371 -1.764 -4.475 1.00 75.12 153 SER A N 1
ATOM 1201 C CA . SER A 1 153 ? 36.481 -2.723 -4.497 1.00 75.12 153 SER A CA 1
ATOM 1202 C C . SER A 1 153 ? 35.986 -4.144 -4.780 1.00 75.12 153 SER A C 1
ATOM 1204 O O . SER A 1 153 ? 36.507 -4.815 -5.666 1.00 75.12 153 SER A O 1
ATOM 1206 N N . VAL A 1 154 ? 34.899 -4.561 -4.120 1.00 76.12 154 VAL A N 1
ATOM 1207 C CA . VAL A 1 154 ? 34.268 -5.873 -4.349 1.00 76.12 154 VAL A CA 1
ATOM 1208 C C . VAL A 1 154 ? 33.679 -5.998 -5.761 1.00 76.12 154 VAL A C 1
ATOM 1210 O O . VAL A 1 154 ? 33.701 -7.080 -6.340 1.00 76.12 154 VAL A O 1
ATOM 1213 N N . ARG A 1 155 ? 33.173 -4.906 -6.351 1.00 72.25 155 ARG A N 1
ATOM 1214 C CA . ARG A 1 155 ? 32.599 -4.903 -7.712 1.00 72.25 155 ARG A CA 1
ATOM 1215 C C . ARG A 1 155 ? 33.627 -4.743 -8.841 1.00 72.25 155 ARG A C 1
ATOM 1217 O O . ARG A 1 155 ? 33.224 -4.725 -10.000 1.00 72.25 155 ARG A O 1
ATOM 1224 N N . GLY A 1 156 ? 34.919 -4.597 -8.538 1.00 73.50 156 GLY A N 1
ATOM 1225 C CA . GLY A 1 156 ? 35.982 -4.486 -9.548 1.00 73.50 156 GLY A CA 1
ATOM 1226 C C . GLY A 1 156 ? 35.933 -3.220 -10.418 1.00 73.50 156 GLY A C 1
ATOM 1227 O O . GLY A 1 156 ? 36.673 -3.124 -11.393 1.00 73.50 156 GLY A O 1
ATOM 1228 N N . LYS A 1 157 ? 35.091 -2.230 -10.087 1.00 64.88 157 LYS A N 1
ATOM 1229 C CA . LYS A 1 157 ? 35.010 -0.955 -10.816 1.00 64.88 157 LYS A CA 1
ATOM 1230 C C . LYS A 1 157 ? 36.035 0.025 -10.243 1.00 64.88 157 LYS A C 1
ATOM 1232 O O . LYS A 1 157 ? 35.782 0.669 -9.231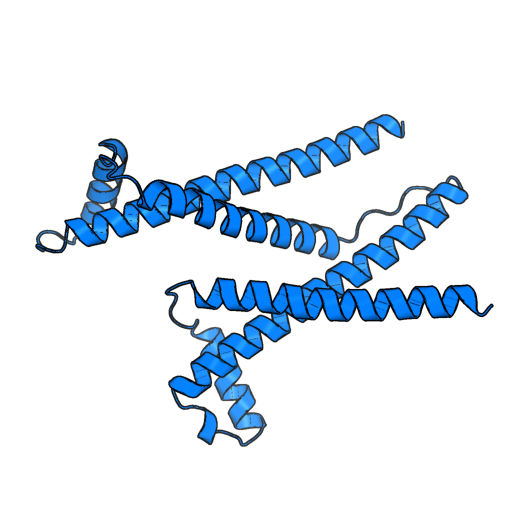 1.00 64.88 157 LYS A O 1
ATOM 1237 N N . TRP A 1 158 ? 37.189 0.147 -10.893 1.00 52.88 158 TRP A N 1
ATOM 1238 C CA . TRP A 1 158 ? 38.191 1.169 -10.580 1.00 52.88 158 TRP A CA 1
ATOM 1239 C C . TRP A 1 158 ? 38.347 2.136 -11.762 1.00 52.88 158 TRP A C 1
ATOM 1241 O O . TRP A 1 158 ? 38.733 1.715 -12.844 1.00 52.88 158 TRP A O 1
ATOM 1251 N N . GLY A 1 159 ? 38.102 3.436 -11.536 1.00 52.62 159 GLY A N 1
ATOM 1252 C CA . GLY A 1 159 ? 38.719 4.503 -12.345 1.00 52.62 159 GLY A CA 1
ATOM 1253 C C . GLY A 1 159 ? 37.836 5.306 -13.311 1.00 52.62 159 GLY A C 1
ATOM 1254 O O . GLY A 1 159 ? 38.244 5.500 -14.448 1.00 52.62 159 GLY A O 1
ATOM 1255 N N . GLY A 1 160 ? 36.683 5.829 -12.878 1.00 54.84 160 GLY A N 1
ATOM 1256 C CA . GLY A 1 160 ? 35.900 6.813 -13.649 1.00 54.84 160 GLY A CA 1
ATOM 1257 C C . GLY A 1 160 ? 35.706 8.139 -12.902 1.00 54.84 160 GLY A C 1
ATOM 1258 O O . GLY A 1 160 ? 35.597 8.141 -11.673 1.00 54.84 160 GLY A O 1
ATOM 1259 N N . ALA A 1 161 ? 35.675 9.254 -13.639 1.00 47.62 161 ALA A N 1
ATOM 1260 C CA . ALA A 1 161 ? 35.511 10.619 -13.124 1.00 47.62 161 ALA A CA 1
ATOM 1261 C C . ALA A 1 161 ? 34.101 10.929 -12.557 1.00 47.62 161 ALA A C 1
ATOM 1263 O O . ALA A 1 161 ? 33.971 11.895 -11.813 1.00 47.62 161 ALA A O 1
ATOM 1264 N N . ASP A 1 162 ? 33.104 10.058 -12.768 1.00 55.25 162 ASP A N 1
ATOM 1265 C CA . ASP A 1 162 ? 31.733 10.132 -12.199 1.00 55.25 162 ASP A CA 1
ATOM 1266 C C . ASP A 1 162 ? 31.642 9.825 -10.685 1.00 55.25 162 ASP A C 1
ATOM 1268 O O . ASP A 1 162 ? 30.575 9.634 -10.102 1.00 55.25 162 ASP A O 1
ATOM 1272 N N . ARG A 1 163 ? 32.786 9.783 -9.994 1.00 57.78 163 ARG A N 1
ATOM 1273 C CA . ARG A 1 163 ? 32.917 9.329 -8.599 1.00 57.78 163 ARG A CA 1
ATOM 1274 C C . ARG A 1 163 ? 32.152 10.162 -7.564 1.00 57.78 163 ARG A C 1
ATOM 1276 O O . ARG A 1 163 ? 31.908 9.650 -6.472 1.00 57.78 163 ARG A O 1
ATOM 1283 N N . CYS A 1 164 ? 31.854 11.431 -7.847 1.00 57.69 164 CYS A N 1
ATOM 1284 C CA . CYS A 1 164 ? 31.192 12.322 -6.888 1.00 57.69 164 CYS A CA 1
ATOM 1285 C C . CYS A 1 164 ? 29.668 12.154 -6.882 1.00 57.69 164 CYS A C 1
ATOM 1287 O O . CYS A 1 164 ? 29.089 12.085 -5.795 1.00 57.69 164 CYS A O 1
ATOM 1289 N N . ASP A 1 165 ? 29.047 12.012 -8.052 1.00 61.94 165 ASP A N 1
ATOM 1290 C CA . ASP A 1 165 ? 27.590 11.880 -8.165 1.00 61.94 165 ASP A CA 1
ATOM 1291 C C . ASP A 1 165 ? 27.122 10.498 -7.679 1.00 61.94 165 ASP A C 1
ATOM 1293 O O . ASP A 1 165 ? 26.177 10.397 -6.890 1.00 61.94 165 ASP A O 1
ATOM 1297 N N . ASP A 1 166 ? 27.882 9.441 -7.991 1.00 66.75 166 ASP A N 1
ATOM 1298 C CA . ASP A 1 166 ? 27.623 8.082 -7.494 1.00 66.75 166 ASP A CA 1
ATOM 1299 C C . ASP A 1 166 ? 27.761 7.962 -5.965 1.00 66.75 166 ASP A C 1
ATOM 1301 O O . ASP A 1 166 ? 27.027 7.211 -5.316 1.00 66.75 166 ASP A O 1
ATOM 1305 N N . LEU A 1 167 ? 28.707 8.695 -5.362 1.00 68.81 167 LEU A N 1
ATOM 1306 C CA . LEU A 1 167 ? 28.923 8.668 -3.912 1.00 68.81 167 LEU A CA 1
ATOM 1307 C C . LEU A 1 167 ? 27.776 9.364 -3.169 1.00 68.81 167 LEU A C 1
ATOM 1309 O O . LEU A 1 167 ? 27.358 8.883 -2.113 1.00 68.81 167 LEU A O 1
ATOM 1313 N N . GLY A 1 168 ? 27.268 10.473 -3.715 1.00 67.94 168 GLY A N 1
ATOM 1314 C CA . GLY A 1 168 ? 26.100 11.170 -3.179 1.00 67.94 168 GLY A CA 1
ATOM 1315 C C . GLY A 1 168 ? 24.860 10.282 -3.212 1.00 67.94 168 GLY A C 1
ATOM 1316 O O . GLY A 1 168 ? 24.205 10.100 -2.185 1.00 67.94 168 GLY A O 1
ATOM 1317 N N . PHE A 1 169 ? 24.598 9.645 -4.354 1.00 65.50 169 PHE A N 1
ATOM 1318 C CA . PHE A 1 169 ? 23.466 8.735 -4.523 1.00 65.50 169 PHE A CA 1
ATOM 1319 C C . PHE A 1 169 ? 23.564 7.490 -3.626 1.00 65.50 169 PHE A C 1
ATOM 1321 O O . PHE A 1 169 ? 22.575 7.059 -3.027 1.00 65.50 169 PHE A O 1
ATOM 1328 N N . PHE A 1 170 ? 24.763 6.922 -3.465 1.00 67.94 170 PHE A N 1
ATOM 1329 C CA . PHE A 1 170 ? 24.982 5.801 -2.549 1.00 67.94 170 PHE A CA 1
ATOM 1330 C C . PHE A 1 170 ? 24.770 6.196 -1.086 1.00 67.94 170 PHE A C 1
ATOM 1332 O O . PHE A 1 170 ? 24.097 5.477 -0.346 1.00 67.94 170 PHE A O 1
ATOM 1339 N N . ALA A 1 171 ? 25.320 7.338 -0.663 1.00 68.19 171 ALA A N 1
ATOM 1340 C CA . ALA A 1 171 ? 25.131 7.843 0.691 1.00 68.19 171 ALA A CA 1
ATOM 1341 C C . ALA A 1 171 ? 23.643 8.090 0.972 1.00 68.19 171 ALA A C 1
ATOM 1343 O O . ALA A 1 171 ? 23.146 7.654 2.007 1.00 68.19 171 ALA A O 1
ATOM 1344 N N . LEU A 1 172 ? 22.924 8.705 0.029 1.00 67.25 172 LEU A N 1
ATOM 1345 C CA . LEU A 1 172 ? 21.488 8.958 0.119 1.00 67.25 172 LEU A CA 1
ATOM 1346 C C . LEU A 1 172 ? 20.696 7.660 0.340 1.00 67.25 172 LEU A C 1
ATOM 1348 O O . LEU A 1 172 ? 19.955 7.548 1.314 1.00 67.25 172 LEU A O 1
ATOM 1352 N N . ASN A 1 173 ? 20.918 6.647 -0.501 1.00 68.00 173 ASN A N 1
ATOM 1353 C CA . ASN A 1 173 ? 20.252 5.349 -0.372 1.00 68.00 173 ASN A CA 1
ATOM 1354 C C . ASN A 1 173 ? 20.592 4.638 0.944 1.00 68.00 173 ASN A C 1
ATOM 1356 O O . ASN A 1 173 ? 19.721 4.033 1.568 1.00 68.00 173 ASN A O 1
ATOM 1360 N N . LEU A 1 174 ? 21.846 4.728 1.395 1.00 69.06 174 LEU A N 1
ATOM 1361 C CA . LEU A 1 174 ? 22.276 4.137 2.659 1.00 69.06 174 LEU A CA 1
ATOM 1362 C C . LEU A 1 174 ? 21.604 4.822 3.855 1.00 69.06 174 LEU A C 1
ATOM 1364 O O . LEU A 1 174 ? 21.101 4.145 4.751 1.00 69.06 174 LEU A O 1
ATOM 1368 N N . TYR A 1 175 ? 21.562 6.154 3.869 1.00 68.50 175 TYR A N 1
ATOM 1369 C CA . TYR A 1 175 ? 20.891 6.910 4.923 1.00 68.50 175 TYR A CA 1
ATOM 1370 C C . TYR A 1 175 ? 19.379 6.678 4.918 1.00 68.50 175 TYR A C 1
ATOM 1372 O O . TYR A 1 175 ? 18.801 6.512 5.990 1.00 68.50 175 TYR A O 1
ATOM 1380 N N . TRP A 1 176 ? 18.752 6.583 3.742 1.00 68.88 176 TRP A N 1
ATOM 1381 C CA . TRP A 1 176 ? 17.350 6.192 3.614 1.00 68.88 176 TRP A CA 1
ATOM 1382 C C . TRP A 1 176 ? 17.102 4.795 4.195 1.00 68.88 176 TRP A C 1
ATOM 1384 O O . TRP A 1 176 ? 16.225 4.622 5.040 1.00 68.88 176 TRP A O 1
ATOM 1394 N N . ALA A 1 177 ? 17.916 3.803 3.827 1.00 66.31 177 ALA A N 1
ATOM 1395 C CA . ALA A 1 177 ? 17.799 2.438 4.338 1.00 66.31 177 ALA A CA 1
ATOM 1396 C C . ALA A 1 177 ? 17.969 2.367 5.868 1.00 66.31 177 ALA A C 1
ATOM 1398 O O . ALA A 1 177 ? 17.237 1.654 6.550 1.00 66.31 177 ALA A O 1
ATOM 1399 N N . ILE A 1 178 ? 18.903 3.138 6.433 1.00 68.12 178 ILE A N 1
ATOM 1400 C CA . ILE A 1 178 ? 19.102 3.206 7.887 1.00 68.12 178 ILE A CA 1
ATOM 1401 C C . ILE A 1 178 ? 17.919 3.905 8.566 1.00 68.12 178 ILE A C 1
ATOM 1403 O O . ILE A 1 178 ? 17.424 3.413 9.578 1.00 68.12 178 ILE A O 1
ATOM 1407 N N . ALA A 1 179 ? 17.442 5.028 8.024 1.00 64.81 179 ALA A N 1
ATOM 1408 C CA . ALA A 1 179 ? 16.305 5.759 8.577 1.00 64.81 179 ALA A CA 1
ATOM 1409 C C . ALA A 1 179 ? 15.028 4.905 8.556 1.00 64.81 179 ALA A C 1
ATOM 1411 O O . ALA A 1 179 ? 14.349 4.791 9.575 1.00 64.81 179 ALA A O 1
ATOM 1412 N N . THR A 1 180 ? 14.744 4.238 7.437 1.00 61.09 180 THR A N 1
ATOM 1413 C CA . THR A 1 180 ? 13.604 3.321 7.293 1.00 61.09 180 THR A CA 1
ATOM 1414 C C . THR A 1 180 ? 13.697 2.130 8.246 1.00 61.09 180 THR A C 1
ATOM 1416 O O . THR A 1 180 ? 12.716 1.819 8.919 1.00 61.09 180 THR A O 1
ATOM 1419 N N . LEU A 1 181 ? 14.874 1.509 8.396 1.00 63.75 181 LEU A N 1
ATOM 1420 C CA . LEU A 1 181 ? 15.088 0.435 9.373 1.00 63.75 181 LEU A CA 1
ATOM 1421 C C . LEU A 1 181 ? 14.903 0.912 10.814 1.00 63.75 181 LEU A C 1
ATOM 1423 O O . LEU A 1 181 ? 14.236 0.235 11.593 1.00 63.75 181 LEU A O 1
ATOM 1427 N N . CYS A 1 182 ? 15.461 2.068 11.179 1.00 64.62 182 CYS A N 1
ATOM 1428 C CA . CYS A 1 182 ? 15.343 2.621 12.527 1.00 64.62 182 CYS A CA 1
ATOM 1429 C C . CYS A 1 182 ? 13.891 2.975 12.867 1.00 64.62 182 CYS A C 1
ATOM 1431 O O . CYS A 1 182 ? 13.389 2.567 13.915 1.00 64.62 182 CYS A O 1
ATOM 1433 N N . VAL A 1 183 ? 13.193 3.696 11.985 1.00 64.38 183 VAL A N 1
ATOM 1434 C CA . VAL A 1 183 ? 11.794 4.085 12.212 1.00 64.38 183 VAL A CA 1
ATOM 1435 C C . VAL A 1 183 ? 10.884 2.854 12.174 1.00 64.38 183 VAL A C 1
ATOM 1437 O O . VAL A 1 183 ? 10.050 2.687 13.065 1.00 64.38 183 VAL A O 1
ATOM 1440 N N . GLY A 1 184 ? 11.090 1.937 11.225 1.00 59.03 184 GLY A N 1
ATOM 1441 C CA . GLY A 1 184 ? 10.358 0.674 11.144 1.00 59.03 184 GLY A CA 1
ATOM 1442 C C . GLY A 1 184 ? 10.542 -0.200 12.390 1.00 59.03 184 GLY A C 1
ATOM 1443 O O . GLY A 1 184 ? 9.561 -0.678 12.963 1.00 59.03 184 GLY A O 1
ATOM 1444 N N . ALA A 1 185 ? 11.776 -0.355 12.880 1.00 65.44 185 ALA A N 1
ATOM 1445 C CA . ALA A 1 185 ? 12.066 -1.102 14.104 1.00 65.44 185 ALA A CA 1
ATOM 1446 C C . ALA A 1 185 ? 11.423 -0.456 15.340 1.00 65.44 185 ALA A C 1
ATOM 1448 O O . ALA A 1 185 ? 10.840 -1.162 16.166 1.00 65.44 185 ALA A O 1
ATOM 1449 N N . LEU A 1 186 ? 11.470 0.876 15.459 1.00 66.38 186 LEU A N 1
ATOM 1450 C CA . LEU A 1 186 ? 10.821 1.605 16.552 1.00 66.38 186 LEU A CA 1
ATOM 1451 C C . LEU A 1 186 ? 9.299 1.441 16.525 1.00 66.38 186 LEU A C 1
ATOM 1453 O O . LEU A 1 186 ? 8.701 1.215 17.577 1.00 66.38 186 LEU A O 1
ATOM 1457 N N . LEU A 1 187 ? 8.672 1.485 15.347 1.00 61.44 187 LEU A N 1
ATOM 1458 C CA . LEU A 1 187 ? 7.235 1.245 15.199 1.00 61.44 187 LEU A CA 1
ATOM 1459 C C . LEU A 1 187 ? 6.863 -0.188 15.588 1.00 61.44 187 LEU A C 1
ATOM 1461 O O . LEU A 1 187 ? 5.928 -0.382 16.363 1.00 61.44 187 LEU A O 1
ATOM 1465 N N . ILE A 1 188 ? 7.630 -1.189 15.144 1.00 63.34 188 ILE A N 1
ATOM 1466 C CA . ILE A 1 188 ? 7.414 -2.591 15.529 1.00 63.34 188 ILE A CA 1
ATOM 1467 C C . ILE A 1 188 ? 7.552 -2.766 17.047 1.00 63.34 188 ILE A C 1
ATOM 1469 O O . ILE A 1 188 ? 6.690 -3.378 17.683 1.00 63.34 188 ILE A O 1
ATOM 1473 N N . LEU A 1 189 ? 8.595 -2.193 17.655 1.00 67.69 189 LEU A N 1
ATOM 1474 C CA . LEU A 1 189 ? 8.802 -2.233 19.104 1.00 67.69 189 LEU A CA 1
ATOM 1475 C C . LEU A 1 189 ? 7.673 -1.526 19.862 1.00 67.69 189 LEU A C 1
ATOM 1477 O O . LEU A 1 189 ? 7.219 -2.042 20.885 1.00 67.69 189 LEU A O 1
ATOM 1481 N N . CYS A 1 190 ? 7.177 -0.399 19.348 1.00 66.94 190 CYS A N 1
ATOM 1482 C CA . CYS A 1 190 ? 6.044 0.330 19.912 1.00 66.94 190 CYS A CA 1
ATOM 1483 C C . CYS A 1 190 ? 4.742 -0.484 19.817 1.00 66.94 190 CYS A C 1
ATOM 1485 O O . CYS A 1 190 ? 3.978 -0.573 20.776 1.00 66.94 190 CYS A O 1
ATOM 1487 N N . CYS A 1 191 ? 4.509 -1.174 18.698 1.00 62.38 191 CYS A N 1
ATOM 1488 C CA . CYS A 1 191 ? 3.363 -2.066 18.539 1.00 62.38 191 CYS A CA 1
ATOM 1489 C C . CYS A 1 191 ? 3.428 -3.267 19.495 1.00 62.38 191 CYS A C 1
ATOM 1491 O O . CYS A 1 191 ? 2.415 -3.641 20.098 1.00 62.38 191 CYS A O 1
ATOM 1493 N N . ILE A 1 192 ? 4.610 -3.866 19.675 1.00 67.56 192 ILE A N 1
ATOM 1494 C CA . ILE A 1 192 ? 4.817 -4.974 20.617 1.00 67.56 192 ILE A CA 1
ATOM 1495 C C . ILE A 1 192 ? 4.622 -4.491 22.059 1.00 67.56 192 ILE A C 1
ATOM 1497 O O . ILE A 1 192 ? 3.955 -5.170 22.845 1.00 67.56 192 ILE A O 1
ATOM 1501 N N . SER A 1 193 ? 5.163 -3.326 22.421 1.00 68.88 193 SER A N 1
ATOM 1502 C CA . SER A 1 193 ? 5.045 -2.776 23.774 1.00 68.88 193 SER A CA 1
ATOM 1503 C C . SER A 1 193 ? 3.607 -2.368 24.100 1.00 68.88 193 SER A C 1
ATOM 1505 O O . SER A 1 193 ? 3.097 -2.766 25.147 1.00 68.88 193 SER A O 1
ATOM 1507 N N . ALA A 1 194 ? 2.901 -1.701 23.182 1.00 64.56 194 ALA A N 1
ATOM 1508 C CA . ALA A 1 194 ? 1.483 -1.378 23.327 1.00 64.56 194 ALA A CA 1
ATOM 1509 C C . ALA A 1 194 ? 0.627 -2.643 23.494 1.00 64.56 194 ALA A C 1
ATOM 1511 O O . ALA A 1 194 ? -0.234 -2.702 24.374 1.00 64.56 194 ALA A O 1
ATOM 1512 N N . SER A 1 195 ? 0.918 -3.694 22.717 1.00 65.88 195 SER A N 1
ATOM 1513 C CA . SER A 1 195 ? 0.242 -4.990 22.845 1.00 65.88 195 SER A CA 1
ATOM 1514 C C . SER A 1 195 ? 0.478 -5.624 24.219 1.00 65.88 195 SER A C 1
ATOM 1516 O O . SER A 1 195 ? -0.460 -6.124 24.834 1.00 65.88 195 SER A O 1
ATOM 1518 N N . ARG A 1 196 ? 1.711 -5.568 24.740 1.00 69.69 196 ARG A N 1
ATOM 1519 C CA . ARG A 1 196 ? 2.052 -6.094 26.074 1.00 69.69 196 ARG A CA 1
ATOM 1520 C C . ARG A 1 196 ? 1.405 -5.298 27.207 1.00 69.69 196 ARG A C 1
ATOM 1522 O O . ARG A 1 196 ? 0.970 -5.899 28.183 1.00 69.69 196 ARG A O 1
ATOM 1529 N N . ILE A 1 197 ? 1.326 -3.973 27.088 1.00 69.31 197 ILE A N 1
ATOM 1530 C CA . ILE A 1 197 ? 0.683 -3.107 28.089 1.00 69.31 197 ILE A CA 1
ATOM 1531 C C . ILE A 1 197 ? -0.830 -3.347 28.115 1.00 69.31 197 ILE A C 1
ATOM 1533 O O . ILE A 1 197 ? -1.412 -3.451 29.194 1.00 69.31 197 ILE A O 1
ATOM 1537 N N . LEU A 1 198 ? -1.458 -3.496 26.944 1.00 57.53 198 LEU A N 1
ATOM 1538 C CA . LEU A 1 198 ? -2.866 -3.880 26.842 1.00 57.53 198 LEU A CA 1
ATOM 1539 C C . LEU A 1 198 ? -3.122 -5.254 27.469 1.00 57.53 198 LEU A C 1
ATOM 1541 O O . LEU A 1 198 ? -4.072 -5.385 28.229 1.00 57.53 198 LEU A O 1
ATOM 1545 N N . LEU A 1 199 ? -2.254 -6.239 27.221 1.00 55.72 199 LEU A N 1
ATOM 1546 C CA . LEU A 1 199 ? -2.342 -7.566 27.840 1.00 55.72 199 LEU A CA 1
ATOM 1547 C C . LEU A 1 199 ? -2.172 -7.524 29.368 1.00 55.72 199 LEU A C 1
ATOM 1549 O O . LEU A 1 199 ? -2.919 -8.195 30.068 1.00 55.72 199 LEU A O 1
ATOM 1553 N N . ARG A 1 200 ? -1.246 -6.712 29.899 1.00 67.44 200 ARG A N 1
ATOM 1554 C CA . ARG A 1 200 ? -1.026 -6.582 31.354 1.00 67.44 200 ARG A CA 1
ATOM 1555 C C . ARG A 1 200 ? -2.159 -5.884 32.098 1.00 67.44 200 ARG A C 1
ATOM 1557 O O . ARG A 1 200 ? -2.350 -6.160 33.267 1.00 67.44 200 ARG A O 1
ATOM 1564 N N . LYS A 1 201 ? -2.896 -4.976 31.454 1.00 56.53 201 LYS A N 1
ATOM 1565 C CA . LYS A 1 201 ? -4.084 -4.348 32.063 1.00 56.53 201 LYS A CA 1
ATOM 1566 C C . LYS A 1 201 ? -5.312 -5.265 32.086 1.00 56.53 201 LYS A C 1
ATOM 1568 O O . LYS A 1 201 ? -6.343 -4.856 32.608 1.00 56.53 201 LYS A O 1
ATOM 1573 N N . MET A 1 202 ? -5.225 -6.441 31.466 1.00 43.94 202 MET A N 1
ATOM 1574 C CA . MET A 1 202 ? -6.325 -7.398 31.330 1.00 43.94 202 MET A CA 1
ATOM 1575 C C . MET A 1 202 ? -6.132 -8.672 32.169 1.00 43.94 202 MET A C 1
ATOM 1577 O O . MET A 1 202 ? -7.015 -9.524 32.131 1.00 43.94 202 MET A O 1
ATOM 1581 N N . SER A 1 203 ? -5.014 -8.807 32.898 1.00 46.62 203 SER A N 1
ATOM 1582 C CA . SER A 1 203 ? -4.846 -9.786 33.988 1.00 46.62 203 SER A CA 1
ATOM 1583 C C . SER A 1 203 ? -4.944 -9.083 35.329 1.00 46.62 203 SER A C 1
ATOM 1585 O O . SER A 1 203 ? -5.583 -9.640 36.237 1.00 46.62 203 SER A O 1
#